Protein AF-0000000069282380 (afdb_homodimer)

Sequence (300 aa):
MLRVATYNIHCGVGNDGAYDLHRIAGVLRRSQADIACLQEVEVNQVARKVRKWSAAHADNQAEMVGRAAGLNQHRFVASLDAFLAEEDGRAYRCCSSEVLVRDRQCQSQYGIAIVSRLRILDSRELHFSCPAPDDDLMFMDREQQPRTAMMLRVATYNIHCGVGNDGAYDLHRIAGVLRRSQADIACLQEVEVNQVARKVRKWSAAHADNQAEMVGRAAGLNQHRFVASLDAFLAEEDGRAYRCCSSEVLVRDRQCQSQYGIAIVSRLRILDSRELHFSCPAPDDDLMFMDREQQPRTAM

Secondary structure (DSSP, 8-state):
---EEEEE-GGGB-TTS-B-HHHHHHHHHHHT-SEEEEEEEEEESSSB-SSTTS--B--BHHHHHHHHHT-BEEEEEEEEEEEEPP--TTTTTSS-PPEEEE-TT--EEEEEEEEESS-------EEE-----SSSEEETTTSPPPEEE-/---EEEEE-GGGB-TTS-B-HHHHHHHHHHHT-SEEEEEEEEEESSSB-SSTTS--B--BHHHHHHHHHT-BEEEEEEEEEEEEPP--TTTTTSS---EEEE-TT--EEEEEEEEESSPP-----EEE-----SSSEEETTTSPPPEEE-

Organism: Polarella glacialis (NCBI:txid89957)

Foldseek 3Di:
DAFEEEEACQQQADPVLDRDLLVVLVVLLVSVHQKYKYAFHKAACAQFAAWPSHGGDNDRSQCVSLVSNLQRDKDWDFLAAWTFDDPDPPPCPPDVWTKIFHHPVSRMGTGMMMTGNDDDPDDDKDWPDDPPPPHRIDTVVPDDRTDIDD/DAAEEEEACQQQADPVLDRHLLVVLVVLLVSVHQKYKYAFHKAACAQFAAWPSHGGDNDRSQCVSLVSNLQRDKDWDFLAAWTFDDPDPPPCPPDVWTKIFHHPVSRMGTGMMMTGNDDDPDDDKDWPDDPPPPHRIDTVVPDDRTDIDD

Nearest PDB structures (foldseek):
  4ruw-assembly1_A  TM=6.823E-01  e=2.118E-06  Beutenbergia cavernae DSM 12333
  3teb-assembly1_A  TM=6.504E-01  e=1.320E-04  Leptotrichia buccalis C-1013-b
  3teb-assembly2_B  TM=6.417E-01  e=1.805E-04  Leptotrichia buccalis C-1013-b
  3fqd-assembly1_B  TM=1.808E-01  e=4.579E+00  Schizosaccharomyces pombe
  4ruw-assembly1_A  TM=6.822E-01  e=1.311E-06  Beutenbergia cavernae DSM 12333

Solvent-accessible surface area (backbone atoms only — not comparable to full-atom values): 15895 Å² total; per-residue (Å²): 138,86,37,72,31,37,33,44,46,48,47,33,28,47,88,84,65,47,76,39,50,64,59,55,12,47,54,44,44,75,65,59,47,40,32,35,33,39,32,50,34,38,40,20,74,47,75,44,30,53,50,90,76,38,57,71,35,56,45,48,44,57,55,52,27,15,50,71,36,62,16,69,31,65,49,77,50,69,40,38,46,22,29,45,49,74,82,53,83,71,71,54,62,64,34,72,54,52,44,27,33,56,31,92,80,58,41,27,30,34,25,38,29,40,25,14,57,53,85,73,88,75,86,65,77,46,77,51,74,56,86,71,63,94,52,56,60,40,47,54,68,76,41,77,75,53,34,35,35,61,138,87,37,71,30,37,33,46,46,47,48,34,29,48,88,84,66,48,75,39,50,63,60,56,13,46,54,46,43,75,65,57,47,43,33,35,35,37,31,51,34,39,40,20,74,47,75,44,32,52,49,89,75,37,55,71,33,55,43,48,44,55,55,53,28,16,50,70,36,63,16,70,32,65,49,74,48,69,39,38,47,25,29,45,49,74,80,52,82,72,72,55,64,65,34,73,54,52,46,28,32,58,30,92,81,59,42,27,30,35,26,38,29,39,25,14,58,53,84,74,89,76,88,65,77,45,76,50,74,57,86,70,63,94,53,57,61,41,48,52,68,77,42,78,76,52,35,36,34,60

pLDDT: mean 84.19, std 17.48, range [38.91, 98.75]

InterPro domains:
  IPR005135 Endonuclease/exonuclease/phosphatase [PF03372] (5-129)
  IPR036691 Endonuclease/exonuclease/phosphatase superfamily [G3DSA:3.60.10.10] (1-146)
  IPR036691 Endonuclease/exonuclease/phosphatase superfamily [SSF56219] (2-135)

Radius of gyration: 18.24 Å; Cα contacts (8 Å, |Δi|>4): 725; chains: 2; bounding box: 45×52×43 Å

Structure (mmCIF, N/CA/C/O backbone):
data_AF-0000000069282380-model_v1
#
loop_
_entity.id
_entity.type
_entity.pdbx_description
1 polymer 'Endonuclease/exonuclease/phosphatase domain-containing protein'
#
loop_
_atom_site.group_PDB
_atom_site.id
_atom_site.type_symbol
_atom_site.label_atom_id
_atom_site.label_alt_id
_atom_site.label_comp_id
_atom_site.label_asym_id
_atom_site.label_entity_id
_atom_site.label_seq_id
_atom_site.pdbx_PDB_ins_code
_atom_site.Cartn_x
_atom_site.Cartn_y
_atom_site.Cartn_z
_atom_site.occupancy
_atom_site.B_iso_or_equiv
_atom_site.auth_seq_id
_atom_site.auth_comp_id
_atom_site.auth_asym_id
_atom_site.auth_atom_id
_atom_site.pdbx_PDB_model_num
ATOM 1 N N . MET A 1 1 ? 1.3 -25.406 -4.543 1 87.06 1 MET A N 1
ATOM 2 C CA . MET A 1 1 ? 0.514 -24.312 -3.986 1 87.06 1 MET A CA 1
ATOM 3 C C . MET A 1 1 ? 1.341 -23.031 -3.914 1 87.06 1 MET A C 1
ATOM 5 O O . MET A 1 1 ? 2.537 -23.078 -3.621 1 87.06 1 MET A O 1
ATOM 9 N N . LEU A 1 2 ? 0.797 -21.984 -4.402 1 94.12 2 LEU A N 1
ATOM 10 C CA . LEU A 1 2 ? 1.46 -20.688 -4.387 1 94.12 2 LEU A CA 1
ATOM 11 C C . LEU A 1 2 ? 0.937 -19.828 -3.244 1 94.12 2 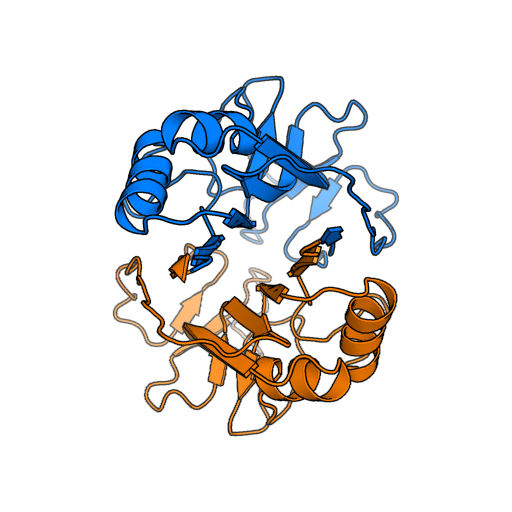LEU A C 1
ATOM 13 O O . LEU A 1 2 ? -0.274 -19.734 -3.029 1 94.12 2 LEU A O 1
ATOM 17 N N . ARG A 1 3 ? 1.836 -19.359 -2.445 1 95.69 3 ARG A N 1
ATOM 18 C CA . ARG A 1 3 ? 1.466 -18.438 -1.377 1 95.69 3 ARG A CA 1
ATOM 19 C C . ARG A 1 3 ? 1.896 -17.016 -1.709 1 95.69 3 ARG A C 1
ATOM 21 O O . ARG A 1 3 ? 3.076 -16.766 -1.962 1 95.69 3 ARG A O 1
ATOM 28 N N . VAL A 1 4 ? 0.889 -16.141 -1.692 1 96.19 4 VAL A N 1
ATOM 29 C CA . VAL A 1 4 ? 1.142 -14.742 -2.002 1 96.19 4 VAL A CA 1
ATOM 30 C C . VAL A 1 4 ? 0.781 -13.875 -0.799 1 96.19 4 VAL A C 1
ATOM 32 O O . VAL A 1 4 ? -0.263 -14.07 -0.173 1 96.19 4 VAL A O 1
ATOM 35 N N . ALA A 1 5 ? 1.664 -12.969 -0.483 1 95.31 5 ALA A N 1
ATOM 36 C CA . ALA A 1 5 ? 1.419 -12.055 0.628 1 95.31 5 ALA A CA 1
ATOM 37 C C . ALA A 1 5 ? 1.406 -10.602 0.152 1 95.31 5 ALA A C 1
ATOM 39 O O . ALA A 1 5 ? 2.094 -10.25 -0.811 1 95.31 5 ALA A O 1
ATOM 40 N N . THR A 1 6 ? 0.647 -9.797 0.683 1 94.56 6 THR A N 1
ATOM 41 C CA . THR A 1 6 ? 0.716 -8.336 0.604 1 94.56 6 THR A CA 1
ATOM 42 C C . THR A 1 6 ? 0.913 -7.73 1.99 1 94.56 6 THR A C 1
ATOM 44 O O . THR A 1 6 ? 0.305 -8.18 2.963 1 94.56 6 THR A O 1
ATOM 47 N N . TYR A 1 7 ? 1.881 -6.828 2.084 1 91.44 7 TYR A N 1
ATOM 48 C CA . TYR A 1 7 ? 2.344 -6.363 3.387 1 91.44 7 TYR A CA 1
ATOM 49 C C . TYR A 1 7 ? 2.768 -4.902 3.324 1 91.44 7 TYR A C 1
ATOM 51 O O . TYR A 1 7 ? 3.695 -4.547 2.594 1 91.44 7 TYR A O 1
ATOM 59 N N . ASN A 1 8 ? 2 -4.062 4 1 88.38 8 ASN A N 1
ATOM 60 C CA . ASN A 1 8 ? 2.479 -2.705 4.246 1 88.38 8 ASN A CA 1
ATOM 61 C C . ASN A 1 8 ? 3.539 -2.676 5.34 1 88.38 8 ASN A C 1
ATOM 63 O O . ASN A 1 8 ? 3.225 -2.83 6.523 1 88.38 8 ASN A O 1
ATOM 67 N N . ILE A 1 9 ? 4.75 -2.332 4.965 1 90.75 9 ILE A N 1
ATOM 68 C CA . ILE A 1 9 ? 5.84 -2.576 5.902 1 90.75 9 ILE A CA 1
ATOM 69 C C . ILE A 1 9 ? 6.184 -1.286 6.645 1 90.75 9 ILE A C 1
ATOM 71 O O . ILE A 1 9 ? 7.121 -1.252 7.441 1 90.75 9 ILE A O 1
ATOM 75 N N . HIS A 1 10 ? 5.527 -0.168 6.301 1 88.75 10 HIS A N 1
ATOM 76 C CA . HIS A 1 10 ? 5.688 1.084 7.031 1 88.75 10 HIS A CA 1
ATOM 77 C C . HIS A 1 10 ? 7.152 1.514 7.07 1 88.75 10 HIS A C 1
ATOM 79 O O . HIS A 1 10 ? 7.688 1.809 8.141 1 88.75 10 HIS A O 1
ATOM 85 N N . CYS A 1 11 ? 7.77 1.4 5.98 1 93.06 11 CYS A N 1
ATOM 86 C CA . CYS A 1 11 ? 9.156 1.809 5.797 1 93.06 11 CYS A CA 1
ATOM 87 C C . CYS A 1 11 ? 10.07 1.087 6.781 1 93.06 11 CYS A C 1
ATOM 89 O O . CYS A 1 11 ? 11.125 1.61 7.152 1 93.06 11 CYS A O 1
ATOM 91 N N . GLY A 1 12 ? 9.633 -0.016 7.32 1 93.38 12 GLY A N 1
ATOM 92 C CA . GLY A 1 12 ? 10.469 -0.817 8.203 1 93.38 12 GLY A CA 1
ATOM 93 C C . GLY A 1 12 ? 10.352 -0.419 9.656 1 93.38 12 GLY A C 1
ATOM 94 O O . GLY A 1 12 ? 11.062 -0.95 10.516 1 93.38 12 GLY A O 1
ATOM 95 N N . VAL A 1 13 ? 9.5 0.534 9.93 1 91.56 13 VAL A N 1
ATOM 96 C CA . VAL A 1 13 ? 9.359 1.026 11.297 1 91.56 13 VAL A CA 1
ATOM 97 C C . VAL A 1 13 ? 8.117 0.42 11.945 1 91.56 13 VAL A C 1
ATOM 99 O O . VAL A 1 13 ? 7.016 0.535 11.406 1 91.56 13 VAL A O 1
ATOM 102 N N . GLY A 1 14 ? 8.305 -0.236 13.086 1 84.94 14 GLY A N 1
ATOM 103 C CA . GLY A 1 14 ? 7.203 -0.865 13.789 1 84.94 14 GLY A CA 1
ATOM 104 C C . GLY A 1 14 ? 6.457 0.09 14.703 1 84.94 14 GLY A C 1
ATOM 105 O O . GLY A 1 14 ? 6.816 1.265 14.812 1 84.94 14 GLY A O 1
ATOM 106 N N . ASN A 1 15 ? 5.441 -0.453 15.359 1 79.19 15 ASN A N 1
ATOM 107 C CA . ASN A 1 15 ? 4.648 0.337 16.297 1 79.19 15 ASN A CA 1
ATOM 108 C C . ASN A 1 15 ? 5.492 0.814 17.469 1 79.19 15 ASN A C 1
ATOM 110 O O . ASN A 1 15 ? 5.145 1.794 18.141 1 79.19 15 ASN A O 1
ATOM 114 N N . ASP A 1 16 ? 6.52 0.154 17.719 1 82.5 16 ASP A N 1
ATOM 115 C CA . ASP A 1 16 ? 7.418 0.528 18.797 1 82.5 16 ASP A CA 1
ATOM 116 C C . ASP A 1 16 ? 8.398 1.607 18.359 1 82.5 16 ASP A C 1
ATOM 118 O O . ASP A 1 16 ? 9.258 2.035 19.125 1 82.5 16 ASP A O 1
ATOM 122 N N . GLY A 1 17 ? 8.305 1.99 17.078 1 86.31 17 GLY A N 1
ATOM 123 C CA . GLY A 1 17 ? 9.172 3.027 16.547 1 86.31 17 GLY A CA 1
ATOM 124 C C . GLY A 1 17 ? 10.516 2.504 16.094 1 86.31 17 GLY A C 1
ATOM 125 O O . GLY A 1 17 ? 11.336 3.258 15.57 1 86.31 17 GLY A O 1
ATOM 126 N N . ALA A 1 18 ? 10.719 1.248 16.25 1 92.44 18 ALA A N 1
ATOM 127 C CA . ALA A 1 18 ? 12.016 0.675 15.898 1 92.44 18 ALA A CA 1
ATOM 128 C C . ALA A 1 18 ? 12.094 0.359 14.406 1 92.44 18 ALA A C 1
ATOM 130 O O . ALA A 1 18 ? 11.141 -0.152 13.828 1 92.44 18 ALA A O 1
ATOM 131 N N . TYR A 1 19 ? 13.195 0.733 13.789 1 95.69 19 TYR A N 1
ATOM 132 C CA . TYR A 1 19 ? 13.523 0.336 12.43 1 95.69 19 TYR A CA 1
ATOM 133 C C . TYR A 1 19 ? 14.188 -1.035 12.406 1 95.69 19 TYR A C 1
ATOM 135 O O . TYR A 1 19 ? 15.336 -1.183 12.836 1 95.69 19 TYR A O 1
ATOM 143 N N . ASP A 1 20 ? 13.43 -2.016 11.922 1 96.5 20 ASP A N 1
ATOM 144 C CA . ASP A 1 20 ? 13.914 -3.391 11.984 1 96.5 20 ASP A CA 1
ATOM 145 C C . ASP A 1 20 ? 13.438 -4.191 10.773 1 96.5 20 ASP A C 1
ATOM 147 O O . ASP A 1 20 ? 12.352 -4.781 10.797 1 96.5 20 ASP A O 1
ATOM 151 N N . LEU A 1 21 ? 14.32 -4.289 9.758 1 97.62 21 LEU A N 1
ATOM 152 C CA . LEU A 1 21 ? 13.961 -4.996 8.531 1 97.62 21 LEU A CA 1
ATOM 153 C C . LEU A 1 21 ? 13.898 -6.5 8.773 1 97.62 21 LEU A C 1
ATOM 155 O O . LEU A 1 21 ? 13.18 -7.219 8.07 1 97.62 21 LEU A O 1
ATOM 159 N N . HIS A 1 22 ? 14.625 -6.969 9.773 1 97.5 22 HIS A N 1
ATOM 160 C CA . HIS A 1 22 ? 14.594 -8.398 10.078 1 97.5 22 HIS A CA 1
ATOM 161 C C . HIS A 1 22 ? 13.25 -8.805 10.672 1 97.5 22 HIS A C 1
ATOM 163 O O . HIS A 1 22 ? 12.789 -9.93 10.461 1 97.5 22 HIS A O 1
ATOM 169 N N . ARG A 1 23 ? 12.727 -7.918 11.367 1 94.5 23 ARG A N 1
ATOM 170 C CA . ARG A 1 23 ? 11.383 -8.18 11.891 1 94.5 23 ARG A CA 1
ATOM 171 C C . ARG A 1 23 ? 10.375 -8.344 10.758 1 94.5 23 ARG A C 1
ATOM 173 O O . ARG A 1 23 ? 9.539 -9.25 10.789 1 94.5 23 ARG A O 1
ATOM 180 N N . ILE A 1 24 ? 10.453 -7.457 9.781 1 94.5 24 ILE A N 1
ATOM 181 C CA . ILE A 1 24 ? 9.594 -7.543 8.609 1 94.5 24 ILE A CA 1
ATOM 182 C C . ILE A 1 24 ? 9.844 -8.867 7.883 1 94.5 24 ILE A C 1
ATOM 184 O O . ILE A 1 24 ? 8.898 -9.578 7.531 1 94.5 24 ILE A O 1
ATOM 188 N N . ALA A 1 25 ? 11.086 -9.203 7.711 1 97.25 25 ALA A N 1
ATOM 189 C CA . ALA A 1 25 ? 11.453 -10.453 7.059 1 97.25 25 ALA A CA 1
ATOM 190 C C . ALA A 1 25 ? 10.914 -11.656 7.828 1 97.25 25 ALA A C 1
ATOM 192 O O . ALA A 1 25 ? 10.508 -12.656 7.227 1 97.25 25 ALA A O 1
ATOM 193 N N . GLY A 1 26 ? 10.961 -11.547 9.133 1 95.75 26 GLY A N 1
ATOM 194 C CA . GLY A 1 26 ? 10.43 -12.609 9.969 1 95.75 26 GLY A CA 1
ATOM 195 C C . GLY A 1 26 ? 8.961 -12.883 9.727 1 95.75 26 GLY A C 1
ATOM 196 O O . GLY A 1 26 ? 8.539 -14.039 9.695 1 95.75 26 GLY A O 1
ATOM 197 N N . VAL A 1 27 ? 8.188 -11.836 9.555 1 93.25 27 VAL A N 1
ATOM 198 C CA . VAL A 1 27 ? 6.773 -11.984 9.242 1 93.25 27 VAL A CA 1
ATOM 199 C C . VAL A 1 27 ? 6.609 -12.727 7.922 1 93.25 27 VAL A C 1
ATOM 201 O O . VAL A 1 27 ? 5.789 -13.641 7.812 1 93.25 27 VAL A O 1
ATOM 204 N N . LEU A 1 28 ? 7.387 -12.367 6.938 1 95.62 28 LEU A N 1
ATOM 205 C CA . LEU A 1 28 ? 7.305 -13 5.629 1 95.62 28 LEU A CA 1
ATOM 206 C C . LEU A 1 28 ? 7.719 -14.469 5.715 1 95.62 28 LEU A C 1
ATOM 208 O O . LEU A 1 28 ? 7.078 -15.336 5.113 1 95.62 28 LEU A O 1
ATOM 212 N N . ARG A 1 29 ? 8.727 -14.75 6.504 1 95.88 29 ARG A N 1
ATOM 213 C CA . ARG A 1 29 ? 9.156 -16.141 6.68 1 95.88 29 ARG A CA 1
ATOM 214 C C . ARG A 1 29 ? 8.055 -16.984 7.312 1 95.88 29 ARG A C 1
ATOM 216 O O . ARG A 1 29 ? 7.773 -18.094 6.852 1 95.88 29 ARG A O 1
ATOM 223 N N . ARG A 1 30 ? 7.43 -16.422 8.336 1 93.44 30 ARG A N 1
ATOM 224 C CA . ARG A 1 30 ? 6.387 -17.156 9.039 1 93.44 30 ARG A CA 1
ATOM 225 C C . ARG A 1 30 ? 5.168 -17.391 8.148 1 93.44 30 ARG A C 1
ATOM 227 O O . ARG A 1 30 ? 4.449 -18.375 8.312 1 93.44 30 ARG A O 1
ATOM 234 N N . SER A 1 31 ? 5.016 -16.469 7.25 1 91.75 31 SER A N 1
ATOM 235 C CA . SER A 1 31 ? 3.891 -16.609 6.328 1 91.75 31 SER A CA 1
ATOM 236 C C . SER A 1 31 ? 4.156 -17.688 5.281 1 91.75 31 SER A C 1
ATOM 238 O O . SER A 1 31 ? 3.229 -18.156 4.617 1 91.75 31 SER A O 1
ATOM 240 N N . GLN A 1 32 ? 5.387 -18 5.055 1 94.81 32 GLN A N 1
ATOM 241 C CA . GLN A 1 32 ? 5.828 -18.953 4.043 1 94.81 32 GLN A CA 1
ATOM 242 C C . GLN A 1 32 ? 5.434 -18.484 2.643 1 94.81 32 GLN A C 1
ATOM 244 O O . GLN A 1 32 ? 5.086 -19.297 1.788 1 94.81 32 GLN A O 1
ATOM 249 N N . ALA A 1 33 ? 5.441 -17.203 2.443 1 96.06 33 ALA A N 1
ATOM 250 C CA . ALA A 1 33 ? 5.09 -16.656 1.137 1 96.06 33 ALA A CA 1
ATOM 251 C C . ALA A 1 33 ? 6.105 -17.062 0.077 1 96.06 33 ALA A C 1
ATOM 253 O O . ALA A 1 33 ? 7.309 -17.094 0.344 1 96.06 33 ALA A O 1
ATOM 254 N N . ASP A 1 34 ? 5.555 -17.359 -1.088 1 97.38 34 ASP A N 1
ATOM 255 C CA . ASP A 1 34 ? 6.414 -17.531 -2.256 1 97.38 34 ASP A CA 1
ATOM 256 C C . ASP A 1 34 ? 6.684 -16.203 -2.939 1 97.38 34 ASP A C 1
ATOM 258 O O . ASP A 1 34 ? 7.734 -16.016 -3.561 1 97.38 34 ASP A O 1
ATOM 262 N N . ILE A 1 35 ? 5.73 -15.328 -2.932 1 97.62 35 ILE A N 1
ATOM 263 C CA . ILE A 1 35 ? 5.762 -13.977 -3.469 1 97.62 35 ILE A CA 1
ATOM 264 C C . ILE A 1 35 ? 5.141 -13.008 -2.463 1 97.62 35 ILE A C 1
ATOM 266 O O . ILE A 1 35 ? 4.113 -13.312 -1.853 1 97.62 35 ILE A O 1
ATOM 270 N N . ALA A 1 36 ? 5.777 -11.898 -2.273 1 97.44 36 ALA A N 1
ATOM 271 C CA . ALA A 1 36 ? 5.207 -10.867 -1.408 1 97.44 36 ALA A CA 1
ATOM 272 C C . ALA A 1 36 ? 5.215 -9.508 -2.1 1 97.44 36 ALA A C 1
ATOM 274 O O . ALA A 1 36 ? 6.23 -9.094 -2.664 1 97.44 36 ALA A O 1
ATOM 275 N N . CYS A 1 37 ? 4.078 -8.867 -2.1 1 96.81 37 CYS A N 1
ATOM 276 C CA . CYS A 1 37 ? 3.953 -7.473 -2.521 1 96.81 37 CYS A CA 1
ATOM 277 C C . CYS A 1 37 ? 4.039 -6.531 -1.327 1 96.81 37 CYS A C 1
ATOM 279 O O . CYS A 1 37 ? 3.199 -6.586 -0.426 1 96.81 37 CYS A O 1
ATOM 281 N N . LEU A 1 38 ? 5.027 -5.695 -1.36 1 94.56 38 LEU A N 1
ATOM 282 C CA . LEU A 1 38 ? 5.293 -4.801 -0.24 1 94.56 38 LEU A CA 1
ATOM 283 C C . LEU A 1 38 ? 4.867 -3.375 -0.571 1 94.56 38 LEU A C 1
ATOM 285 O O . LEU A 1 38 ? 5.055 -2.912 -1.698 1 94.56 38 LEU A O 1
ATOM 289 N N . GLN A 1 39 ? 4.355 -2.73 0.438 1 90 39 GLN A N 1
ATOM 290 C CA . GLN A 1 39 ? 3.957 -1.33 0.332 1 90 39 GLN A CA 1
ATOM 291 C C . GLN A 1 39 ? 4.738 -0.46 1.31 1 90 39 GLN A C 1
ATOM 293 O O . GLN A 1 39 ? 5.285 -0.961 2.295 1 90 39 GLN A O 1
ATOM 298 N N . GLU A 1 40 ? 4.762 0.799 1.014 1 89.5 40 GLU A N 1
ATOM 299 C CA . GLU A 1 40 ? 5.508 1.756 1.824 1 89.5 40 GLU A CA 1
ATOM 300 C C . GLU A 1 40 ? 6.961 1.321 1.991 1 89.5 40 GLU A C 1
ATOM 302 O O . GLU A 1 40 ? 7.461 1.215 3.115 1 89.5 40 GLU A O 1
ATOM 307 N N . VAL A 1 41 ? 7.574 1.186 0.9 1 94.75 41 VAL A N 1
ATOM 308 C CA . VAL A 1 41 ? 8.961 0.734 0.833 1 94.75 41 VAL A CA 1
ATOM 309 C C . VAL A 1 41 ? 9.867 1.909 0.483 1 94.75 41 VAL A C 1
ATOM 311 O O . VAL A 1 41 ? 9.562 2.689 -0.421 1 94.75 41 VAL A O 1
ATOM 314 N N . GLU A 1 42 ? 10.977 1.998 1.197 1 96.62 42 GLU A N 1
ATOM 315 C CA . GLU A 1 42 ? 11.969 3.01 0.861 1 96.62 42 GLU A CA 1
ATOM 316 C C . GLU A 1 42 ? 13.25 2.371 0.326 1 96.62 42 GLU A C 1
ATOM 318 O O . GLU A 1 42 ? 13.672 1.317 0.808 1 96.62 42 GLU A O 1
ATOM 323 N N . VAL A 1 43 ? 13.789 2.984 -0.631 1 97.94 43 VAL A N 1
ATOM 324 C CA . VAL A 1 43 ? 15.125 2.686 -1.127 1 97.94 43 VAL A CA 1
ATOM 325 C C . VAL A 1 43 ? 15.977 3.953 -1.124 1 97.94 43 VAL A C 1
ATOM 327 O O . VAL A 1 43 ? 15.75 4.859 -1.932 1 97.94 43 VAL A O 1
ATOM 330 N N . ASN A 1 44 ? 16.906 3.934 -0.223 1 98.31 44 ASN A N 1
ATOM 331 C CA . ASN A 1 44 ? 17.75 5.109 -0.052 1 98.31 44 ASN A CA 1
ATOM 332 C C . ASN A 1 44 ? 19.219 4.773 -0.284 1 98.31 44 ASN A C 1
ATOM 334 O O . ASN A 1 44 ? 19.719 3.754 0.201 1 98.31 44 ASN A O 1
ATOM 338 N N . GLN A 1 45 ? 19.859 5.621 -1.026 1 98.06 45 GLN A N 1
ATOM 339 C CA . GLN A 1 45 ? 21.297 5.461 -1.268 1 98.06 45 GLN A CA 1
ATOM 340 C C . GLN A 1 45 ? 22.109 6.27 -0.265 1 98.06 45 GLN A C 1
ATOM 342 O O . GLN A 1 45 ? 23.344 6.121 -0.192 1 98.06 45 GLN A O 1
ATOM 347 N N . VAL A 1 46 ? 21.516 7.211 0.425 1 97.38 46 VAL A N 1
ATOM 348 C CA . VAL A 1 46 ? 22.125 8.008 1.488 1 97.38 46 VAL A CA 1
ATOM 349 C C . VAL A 1 46 ? 21.266 7.93 2.746 1 97.38 46 VAL A C 1
ATOM 351 O O . VAL A 1 46 ? 20.062 7.629 2.672 1 97.38 46 VAL A O 1
ATOM 354 N N . ALA A 1 47 ? 21.859 8.148 3.926 1 97.12 47 ALA A N 1
ATOM 355 C CA . ALA A 1 47 ? 21.109 8.07 5.184 1 97.12 47 ALA A CA 1
ATOM 356 C C . ALA A 1 47 ? 20.109 9.211 5.297 1 97.12 47 ALA A C 1
ATOM 358 O O . ALA A 1 47 ? 20.438 10.297 5.77 1 97.12 47 ALA A O 1
ATOM 359 N N . ARG A 1 48 ? 18.906 8.938 4.934 1 94.38 48 ARG A N 1
ATOM 360 C CA . ARG A 1 48 ? 17.781 9.875 4.941 1 94.38 48 ARG A CA 1
ATOM 361 C C . ARG A 1 48 ? 16.453 9.141 5.137 1 94.38 48 ARG A C 1
ATOM 363 O O . ARG A 1 48 ? 16.406 7.91 5.055 1 94.38 48 ARG A O 1
ATOM 370 N N . LYS A 1 49 ? 15.508 9.82 5.504 1 93.38 49 LYS A N 1
ATOM 371 C CA . LYS A 1 49 ? 14.156 9.266 5.469 1 93.38 49 LYS A CA 1
ATOM 372 C C . LYS A 1 49 ? 13.281 10 4.461 1 93.38 49 LYS A C 1
ATOM 374 O O . LYS A 1 49 ? 13.43 11.211 4.27 1 93.38 49 LYS A O 1
ATOM 379 N N . VAL A 1 50 ? 12.391 9.336 3.82 1 91.88 50 VAL A N 1
ATOM 380 C CA . VAL A 1 50 ? 11.469 9.914 2.846 1 91.88 50 VAL A CA 1
ATOM 381 C C . VAL A 1 50 ? 10.172 10.32 3.535 1 91.88 50 VAL A C 1
ATOM 383 O O . VAL A 1 50 ? 9.688 11.445 3.361 1 91.88 50 VAL A O 1
ATOM 386 N N . ARG A 1 51 ? 9.688 9.453 4.348 1 87.19 51 ARG A N 1
ATOM 387 C CA . ARG A 1 51 ? 8.445 9.734 5.055 1 87.19 51 ARG A CA 1
ATOM 388 C C . ARG A 1 51 ? 8.703 10.078 6.516 1 87.19 51 ARG A C 1
ATOM 390 O O . ARG A 1 51 ? 9.656 9.578 7.117 1 87.19 51 ARG A O 1
ATOM 397 N N . LYS A 1 52 ? 7.738 10.75 7.09 1 82.06 52 LYS A N 1
ATOM 398 C CA . LYS A 1 52 ? 7.926 11.258 8.445 1 82.06 52 LYS A CA 1
ATOM 399 C C . LYS A 1 52 ? 7.969 10.125 9.461 1 82.06 52 LYS A C 1
ATOM 401 O O . LYS A 1 52 ? 8.609 10.242 10.508 1 82.06 52 LYS A O 1
ATOM 406 N N . TRP A 1 53 ? 7.367 9.039 9.172 1 81.88 53 TRP A N 1
ATOM 407 C CA . TRP A 1 53 ? 7.305 7.938 10.117 1 81.88 53 TRP A CA 1
ATOM 408 C C . TRP A 1 53 ? 8.484 6.988 9.938 1 81.88 53 TRP A C 1
ATOM 410 O O . TRP A 1 53 ? 8.617 6.004 10.664 1 81.88 53 TRP A O 1
ATOM 420 N N . SER A 1 54 ? 9.25 7.258 8.945 1 90.31 54 SER A N 1
ATOM 421 C CA . SER A 1 54 ? 10.383 6.383 8.641 1 90.31 54 SER A CA 1
ATOM 422 C C . SER A 1 54 ? 11.57 6.68 9.539 1 90.31 54 SER A C 1
ATOM 424 O O . SER A 1 54 ? 11.453 7.438 10.508 1 90.31 54 SER A O 1
ATOM 426 N N . ALA A 1 55 ? 12.648 5.961 9.414 1 94.75 55 ALA A N 1
ATOM 427 C CA . ALA A 1 55 ? 13.953 6.191 10.031 1 94.75 55 ALA A CA 1
ATOM 428 C C . ALA A 1 55 ? 15.008 6.527 8.984 1 94.75 55 ALA A C 1
ATOM 430 O O . ALA A 1 55 ? 14.906 6.094 7.832 1 94.75 55 ALA A O 1
ATOM 431 N N . ALA A 1 56 ? 15.93 7.328 9.453 1 96.19 56 ALA A N 1
ATOM 432 C CA . ALA A 1 56 ? 17.031 7.598 8.531 1 96.19 56 ALA A CA 1
ATOM 433 C C . ALA A 1 56 ? 17.828 6.328 8.25 1 96.19 56 ALA A C 1
ATOM 435 O O . ALA A 1 56 ? 18.25 5.629 9.18 1 96.19 56 ALA A O 1
ATOM 436 N N . HIS A 1 57 ? 18 6.02 7.047 1 97.75 57 HIS A N 1
ATOM 437 C CA . HIS A 1 57 ? 18.75 4.844 6.625 1 97.75 57 HIS A CA 1
ATOM 438 C C . HIS A 1 57 ? 19.281 5.008 5.203 1 97.75 57 HIS A C 1
ATOM 440 O O . HIS A 1 57 ? 18.891 5.934 4.492 1 97.75 57 HIS A O 1
ATOM 446 N N . ALA A 1 58 ? 20.266 4.18 4.805 1 98.38 58 ALA A N 1
ATOM 447 C CA . ALA A 1 58 ? 20.75 4.039 3.436 1 98.38 58 ALA A CA 1
ATOM 448 C C . ALA A 1 58 ? 20.578 2.611 2.932 1 98.38 58 ALA A C 1
ATOM 450 O O . ALA A 1 58 ? 21.531 1.985 2.467 1 98.38 58 ALA A O 1
ATOM 451 N N . ASP A 1 59 ? 19.297 2.133 3.029 1 98.56 59 ASP A N 1
ATOM 452 C CA . ASP A 1 59 ? 19 0.73 2.756 1 98.56 59 ASP A CA 1
ATOM 453 C C . ASP A 1 59 ? 18.094 0.587 1.539 1 98.56 59 ASP A C 1
ATOM 455 O O . ASP A 1 59 ? 17.266 1.467 1.262 1 98.56 59 ASP A O 1
ATOM 459 N N . ASN A 1 60 ? 18.312 -0.451 0.774 1 98.56 60 ASN A N 1
ATOM 460 C CA . ASN A 1 60 ? 17.297 -0.997 -0.114 1 98.56 60 ASN A CA 1
ATOM 461 C C . ASN A 1 60 ? 16.391 -1.979 0.615 1 98.56 60 ASN A C 1
ATOM 463 O O . ASN A 1 60 ? 16.688 -3.172 0.692 1 98.56 60 ASN 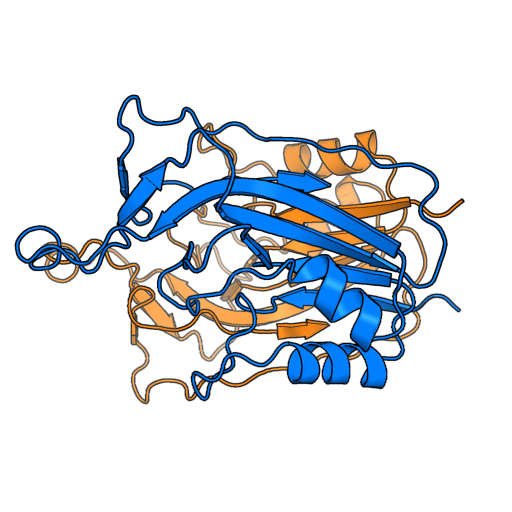A O 1
ATOM 467 N N . GLN A 1 61 ? 15.344 -1.394 1.138 1 98.5 61 GLN A N 1
ATOM 468 C CA . GLN A 1 61 ? 14.492 -2.195 2.01 1 98.5 61 GLN A CA 1
ATOM 469 C C . GLN A 1 61 ? 13.953 -3.418 1.277 1 98.5 61 GLN A C 1
ATOM 471 O O . GLN A 1 61 ? 13.852 -4.5 1.855 1 98.5 61 GLN A O 1
ATOM 476 N N . ALA A 1 62 ? 13.57 -3.268 -0.005 1 98.12 62 ALA A N 1
ATOM 477 C CA . ALA A 1 62 ? 13.031 -4.383 -0.776 1 98.12 62 ALA A CA 1
ATOM 478 C C . ALA A 1 62 ? 14.039 -5.527 -0.866 1 98.12 62 ALA A C 1
ATOM 480 O O . ALA A 1 62 ? 13.711 -6.676 -0.568 1 98.12 62 ALA A O 1
ATOM 481 N N . GLU A 1 63 ? 15.227 -5.18 -1.218 1 98.44 63 GLU A N 1
ATOM 482 C CA . GLU A 1 63 ? 16.281 -6.18 -1.379 1 98.44 63 GLU A CA 1
ATOM 483 C C . GLU A 1 63 ? 16.641 -6.828 -0.044 1 98.44 63 GLU A C 1
ATOM 485 O O . GLU A 1 63 ? 16.75 -8.055 0.046 1 98.44 63 GLU A O 1
ATOM 490 N N . MET A 1 64 ? 16.766 -6 0.924 1 98.75 64 MET A N 1
ATOM 491 C CA . MET A 1 64 ? 17.203 -6.504 2.221 1 98.75 64 MET A CA 1
ATOM 492 C C . MET A 1 64 ? 16.141 -7.379 2.863 1 98.75 64 MET A C 1
ATOM 494 O O . MET A 1 64 ? 16.438 -8.445 3.395 1 98.75 64 MET A O 1
ATOM 498 N N . VAL A 1 65 ? 14.914 -6.895 2.838 1 98.44 65 VAL A N 1
ATOM 499 C CA . VAL A 1 65 ? 13.812 -7.684 3.383 1 98.44 65 VAL A CA 1
ATOM 500 C C . VAL A 1 65 ? 13.688 -8.992 2.609 1 98.44 65 VAL A C 1
ATOM 502 O O . VAL A 1 65 ? 13.555 -10.062 3.207 1 98.44 65 VAL A O 1
ATOM 505 N N . GLY A 1 66 ? 13.719 -8.883 1.236 1 98.5 66 GLY A N 1
ATOM 506 C CA . GLY A 1 66 ? 13.641 -10.078 0.41 1 98.5 66 GLY A CA 1
ATOM 507 C C . GLY A 1 66 ? 14.711 -11.102 0.731 1 98.5 66 GLY A C 1
ATOM 508 O O . GLY A 1 66 ? 14.406 -12.273 0.966 1 98.5 66 GLY A O 1
ATOM 509 N N . ARG A 1 67 ? 15.93 -10.672 0.818 1 98.25 67 ARG A N 1
ATOM 510 C CA . ARG A 1 67 ? 17.047 -11.562 1.105 1 98.25 67 ARG A CA 1
ATOM 511 C C . ARG A 1 67 ? 16.891 -12.227 2.471 1 98.25 67 ARG A C 1
ATOM 513 O O . ARG A 1 67 ? 17.062 -13.438 2.602 1 98.25 67 ARG A O 1
ATOM 520 N N . ALA A 1 68 ? 16.547 -11.438 3.436 1 98.44 68 ALA A N 1
ATOM 521 C CA . ALA A 1 68 ? 16.406 -11.945 4.797 1 98.44 68 ALA A CA 1
ATOM 522 C C . ALA A 1 68 ? 15.25 -12.93 4.902 1 98.44 68 ALA A C 1
ATOM 524 O O . ALA A 1 68 ? 15.25 -13.805 5.77 1 98.44 68 ALA A O 1
ATOM 525 N N . ALA A 1 69 ? 14.266 -12.812 4.039 1 98.12 69 ALA A N 1
ATOM 526 C CA . ALA A 1 69 ? 13.078 -13.664 4.098 1 98.12 69 ALA A CA 1
ATOM 527 C C . ALA A 1 69 ? 13.227 -14.875 3.189 1 98.12 69 ALA A C 1
ATOM 529 O O . ALA A 1 69 ? 12.352 -15.75 3.158 1 98.12 69 ALA A O 1
ATOM 530 N N . GLY A 1 70 ? 14.266 -14.992 2.447 1 98.06 70 GLY A N 1
ATOM 531 C CA . GLY A 1 70 ? 14.445 -16.062 1.486 1 98.06 70 GLY A CA 1
ATOM 532 C C . GLY A 1 70 ? 13.703 -15.828 0.183 1 98.06 70 GLY A C 1
ATOM 533 O O . GLY A 1 70 ? 13.422 -16.766 -0.56 1 98.06 70 GLY A O 1
ATOM 534 N N . LEU A 1 71 ? 13.281 -14.617 -0.069 1 98.5 71 LEU A N 1
ATOM 535 C CA . LEU A 1 71 ? 12.648 -14.172 -1.307 1 98.5 71 LEU A CA 1
ATOM 536 C C . LEU A 1 71 ? 13.609 -13.344 -2.145 1 98.5 71 LEU A C 1
ATOM 538 O O . LEU A 1 71 ? 13.414 -12.133 -2.301 1 98.5 71 LEU A O 1
ATOM 542 N N . ASN A 1 72 ? 14.477 -13.969 -2.836 1 97.81 72 ASN A N 1
ATOM 543 C CA . ASN A 1 72 ? 15.719 -13.359 -3.281 1 97.81 72 ASN A CA 1
ATOM 544 C C . ASN A 1 72 ? 15.523 -12.562 -4.57 1 97.81 72 ASN A C 1
ATOM 546 O O . ASN A 1 72 ? 16.406 -11.805 -4.98 1 97.81 72 ASN A O 1
ATOM 550 N N . GLN A 1 73 ? 14.469 -12.734 -5.277 1 98.12 73 GLN A N 1
ATOM 551 C CA . GLN A 1 73 ? 14.148 -11.867 -6.406 1 98.12 73 GLN A CA 1
ATOM 552 C C . GLN A 1 73 ? 13.344 -10.648 -5.961 1 98.12 73 GLN A C 1
ATOM 554 O O . GLN A 1 73 ? 12.406 -10.781 -5.16 1 98.12 73 GLN A O 1
ATOM 559 N N . HIS A 1 74 ? 13.758 -9.484 -6.398 1 97.44 74 HIS A N 1
ATOM 560 C CA . HIS A 1 74 ? 12.977 -8.312 -6.016 1 97.44 74 HIS A CA 1
ATOM 561 C C . HIS A 1 74 ? 12.867 -7.324 -7.172 1 97.44 74 HIS A C 1
ATOM 563 O O . HIS A 1 74 ? 13.734 -7.285 -8.047 1 97.44 74 HIS A O 1
ATOM 569 N N . ARG A 1 75 ? 11.781 -6.629 -7.258 1 96.56 75 ARG A N 1
ATOM 570 C CA . ARG A 1 75 ? 11.539 -5.449 -8.086 1 96.56 75 ARG A CA 1
ATOM 571 C C . ARG A 1 75 ? 10.93 -4.32 -7.258 1 96.56 75 ARG A C 1
ATOM 573 O O . ARG A 1 75 ? 10.078 -4.562 -6.398 1 96.56 75 ARG A O 1
ATOM 580 N N . PHE A 1 76 ? 11.445 -3.186 -7.512 1 95.44 76 PHE A N 1
ATOM 581 C CA . PHE A 1 76 ? 10.961 -1.986 -6.836 1 95.44 76 PHE A CA 1
ATOM 582 C C . PHE A 1 76 ? 10.594 -0.907 -7.848 1 95.44 76 PHE A C 1
ATOM 584 O O . PHE A 1 76 ? 11.281 -0.737 -8.859 1 95.44 76 PHE A O 1
ATOM 591 N N . VAL A 1 77 ? 9.477 -0.182 -7.574 1 91.19 77 VAL A N 1
ATOM 592 C CA . VAL A 1 77 ? 9.094 0.986 -8.367 1 91.19 77 VAL A CA 1
ATOM 593 C C . VAL A 1 77 ? 8.781 2.156 -7.434 1 91.19 77 VAL A C 1
ATOM 595 O O . VAL A 1 77 ? 8.031 2.006 -6.469 1 91.19 77 VAL A O 1
ATOM 598 N N . ALA A 1 78 ? 9.383 3.246 -7.758 1 90.38 78 ALA A N 1
ATOM 599 C CA . ALA A 1 78 ? 9.195 4.449 -6.953 1 90.38 78 ALA A CA 1
ATOM 600 C C . ALA A 1 78 ? 7.941 5.203 -7.383 1 90.38 78 ALA A C 1
ATOM 602 O O . ALA A 1 78 ? 7.688 5.375 -8.578 1 90.38 78 ALA A O 1
ATOM 603 N N . SER A 1 79 ? 7.164 5.527 -6.367 1 86 79 SER A N 1
ATOM 604 C CA . SER A 1 79 ? 6.086 6.484 -6.609 1 86 79 SER A CA 1
ATOM 605 C C . SER A 1 79 ? 6.527 7.906 -6.285 1 86 79 SER A C 1
ATOM 607 O O . SER A 1 79 ? 5.879 8.875 -6.691 1 86 79 SER A O 1
ATOM 609 N N . LEU A 1 80 ? 7.598 8 -5.543 1 86.94 80 LEU A N 1
ATOM 610 C CA . LEU A 1 80 ? 8.086 9.297 -5.086 1 86.94 80 LEU A CA 1
ATOM 611 C C . LEU A 1 80 ? 9.609 9.32 -5.055 1 86.94 80 LEU A C 1
ATOM 613 O O . LEU A 1 80 ? 10.242 8.375 -4.578 1 86.94 80 LEU A O 1
ATOM 617 N N . ASP A 1 81 ? 10.156 10.328 -5.605 1 91.06 81 ASP A N 1
ATOM 618 C CA . ASP A 1 81 ? 11.57 10.664 -5.461 1 91.06 81 ASP A CA 1
ATOM 619 C C . ASP A 1 81 ? 11.742 11.914 -4.602 1 91.06 81 ASP A C 1
ATOM 621 O O . ASP A 1 81 ? 11.609 13.039 -5.094 1 91.06 81 ASP A O 1
ATOM 625 N N . ALA A 1 82 ? 11.922 11.703 -3.342 1 90.44 82 ALA A N 1
ATOM 626 C CA . ALA A 1 82 ? 11.953 12.836 -2.422 1 90.44 82 ALA A CA 1
ATOM 627 C C . ALA A 1 82 ? 12.531 12.43 -1.069 1 90.44 82 ALA A C 1
ATOM 629 O O . ALA A 1 82 ? 12.781 11.25 -0.822 1 90.44 82 ALA A O 1
ATOM 630 N N . PHE A 1 83 ? 12.789 13.406 -0.25 1 91.44 83 PHE A N 1
ATOM 631 C CA . PHE A 1 83 ? 13.164 13.172 1.141 1 91.44 83 PHE A CA 1
ATOM 632 C C . PHE A 1 83 ? 12.492 14.188 2.059 1 91.44 83 PHE A C 1
ATOM 634 O O . PHE A 1 83 ? 12.062 15.25 1.605 1 91.44 83 PHE A O 1
ATOM 641 N N . LEU A 1 84 ? 12.406 13.727 3.287 1 88.62 84 LEU A N 1
ATOM 642 C CA . LEU A 1 84 ? 11.758 14.578 4.281 1 88.62 84 LEU A CA 1
ATOM 643 C C . LEU A 1 84 ? 12.594 15.82 4.559 1 88.62 84 LEU A C 1
ATOM 645 O O . LEU A 1 84 ? 13.797 15.727 4.797 1 88.62 84 LEU A O 1
ATOM 649 N N . ALA A 1 85 ? 11.812 16.891 4.453 1 85.19 85 ALA A N 1
ATOM 650 C CA . ALA A 1 85 ? 12.492 18.156 4.734 1 85.19 85 ALA A CA 1
ATOM 651 C C . ALA A 1 85 ? 12.844 18.281 6.215 1 85.19 85 ALA A C 1
ATOM 653 O O . ALA A 1 85 ? 12.102 17.797 7.078 1 85.19 85 ALA A O 1
ATOM 654 N N . GLU A 1 86 ? 13.992 18.719 6.523 1 71.5 86 GLU A N 1
ATOM 655 C CA . GLU A 1 86 ? 14.391 18.984 7.902 1 71.5 86 GLU A CA 1
ATOM 656 C C . GLU A 1 86 ? 13.484 20.016 8.547 1 71.5 86 GLU A C 1
ATOM 658 O O . GLU A 1 86 ? 13.008 20.938 7.871 1 71.5 86 GLU A O 1
ATOM 663 N N . GLU A 1 87 ? 12.727 19.625 9.672 1 56.88 87 GLU A N 1
ATOM 664 C CA . GLU A 1 87 ? 11.891 20.594 10.391 1 56.88 87 GLU A CA 1
ATOM 665 C C . GLU A 1 87 ? 12.547 21.969 10.43 1 56.88 87 GLU A C 1
ATOM 667 O O . GLU A 1 87 ? 13.672 22.109 10.906 1 56.88 87 GLU A O 1
ATOM 672 N N . ASP A 1 88 ? 12.797 22.688 9.461 1 48.59 88 ASP A N 1
ATOM 673 C CA . ASP A 1 88 ? 13.211 24.047 9.828 1 48.59 88 ASP A CA 1
ATOM 674 C C . ASP A 1 88 ? 12.117 24.766 10.609 1 48.59 88 ASP A C 1
ATOM 676 O O . ASP A 1 88 ? 10.938 24.438 10.469 1 48.59 88 ASP A O 1
ATOM 680 N N . GLY A 1 89 ? 12.242 25.359 11.805 1 43.28 89 GLY A N 1
ATOM 681 C CA . GLY A 1 89 ? 11.445 26.172 12.719 1 43.28 89 GLY A CA 1
ATOM 682 C C . GLY A 1 89 ? 10.117 26.609 12.125 1 43.28 89 GLY A C 1
ATOM 683 O O . GLY A 1 89 ? 9.141 26.797 12.859 1 43.28 89 GLY A O 1
ATOM 684 N N . ARG A 1 90 ? 10.023 27.359 11.18 1 40.53 90 ARG A N 1
ATOM 685 C CA . ARG A 1 90 ? 8.867 28.094 10.68 1 40.53 90 ARG A CA 1
ATOM 686 C C . ARG A 1 90 ? 7.84 27.156 10.062 1 40.53 90 ARG A C 1
ATOM 688 O O . ARG A 1 90 ? 6.637 27.438 10.102 1 40.53 90 ARG A O 1
ATOM 695 N N . ALA A 1 91 ? 8.242 26.359 9.258 1 41.75 91 ALA A N 1
ATOM 696 C CA . ALA A 1 91 ? 7.336 25.578 8.414 1 41.75 91 ALA A CA 1
ATOM 697 C C . ALA A 1 91 ? 6.441 24.688 9.258 1 41.75 91 ALA A C 1
ATOM 699 O O . ALA A 1 91 ? 5.344 24.312 8.836 1 41.75 91 ALA A O 1
ATOM 700 N N . TYR A 1 92 ? 6.977 24.109 10.438 1 43.06 92 TYR A N 1
ATOM 701 C CA . TYR A 1 92 ? 6.336 23.094 11.273 1 43.06 92 TYR A CA 1
ATOM 702 C C . TYR A 1 92 ? 5.164 23.688 12.047 1 43.06 92 TYR A C 1
ATOM 704 O O . TYR A 1 92 ? 4.473 22.984 12.781 1 43.06 92 TYR A O 1
ATOM 712 N N . ARG A 1 93 ? 5.387 24.906 12.328 1 40.56 93 ARG A N 1
ATOM 713 C CA . ARG A 1 93 ? 4.5 25.438 13.359 1 40.56 93 ARG A CA 1
ATOM 714 C C . ARG A 1 93 ? 3.039 25.141 13.031 1 40.56 93 ARG A C 1
ATOM 716 O O . ARG A 1 93 ? 2.232 24.891 13.93 1 40.56 93 ARG A O 1
ATOM 723 N N . CYS A 1 94 ? 2.729 25.781 12.008 1 39.44 94 CYS A N 1
ATOM 724 C CA . CYS A 1 94 ? 1.275 25.688 11.953 1 39.44 94 CYS A CA 1
ATOM 725 C C . CYS A 1 94 ? 0.834 24.25 11.672 1 39.44 94 CYS A C 1
ATOM 727 O O . CYS A 1 94 ? -0.038 23.719 12.359 1 39.44 94 CYS A O 1
ATOM 729 N N . CYS A 1 95 ? 0.768 23.844 10.328 1 45.75 95 CYS A N 1
ATOM 730 C CA . CYS A 1 95 ? 0.032 22.672 9.859 1 45.75 95 CYS A CA 1
ATOM 731 C C . CYS A 1 95 ? 0.934 21.438 9.812 1 45.75 95 CYS A C 1
ATOM 733 O O . CYS A 1 95 ? 2.123 21.547 9.508 1 45.75 95 CYS A O 1
ATOM 735 N N . SER A 1 96 ? 1.021 20.516 10.82 1 50.88 96 SER A N 1
ATOM 736 C CA . SER A 1 96 ? 1.679 19.219 11 1 50.88 96 SER A CA 1
ATOM 737 C C . SER A 1 96 ? 1.885 18.516 9.664 1 50.88 96 SER A C 1
ATOM 739 O O . SER A 1 96 ? 2.047 17.297 9.617 1 50.88 96 SER A O 1
ATOM 741 N N . SER A 1 97 ? 2.012 19.203 8.562 1 59.75 97 SER A N 1
ATOM 742 C CA . SER A 1 97 ? 2.113 18.594 7.242 1 59.75 97 SER A CA 1
ATOM 743 C C . SER A 1 97 ? 3.529 18.109 6.969 1 59.75 97 SER A C 1
ATOM 745 O O . SER A 1 97 ? 4.504 18.75 7.359 1 59.75 97 SER A O 1
ATOM 747 N N . GLU A 1 98 ? 3.65 16.906 6.598 1 73.06 98 GLU A N 1
ATOM 748 C CA . GLU A 1 98 ? 4.898 16.359 6.082 1 73.06 98 GLU A CA 1
ATOM 749 C C . GLU A 1 98 ? 5.379 17.125 4.855 1 73.06 98 GLU A C 1
ATOM 751 O O . GLU A 1 98 ? 4.633 17.297 3.887 1 73.06 98 GLU A O 1
ATOM 756 N N . VAL A 1 99 ? 6.559 17.766 5.004 1 76.94 99 VAL A N 1
ATOM 757 C CA . VAL A 1 99 ? 7.145 18.469 3.865 1 76.94 99 VAL A CA 1
ATOM 758 C C . VAL A 1 99 ? 8.273 17.641 3.271 1 76.94 99 VAL A C 1
ATOM 760 O O . VAL A 1 99 ? 9.203 17.234 3.982 1 76.94 99 VAL A O 1
ATOM 763 N N . LEU A 1 100 ? 8.156 17.453 2.018 1 84.06 100 LEU A N 1
ATOM 764 C CA . LEU A 1 100 ? 9.164 16.672 1.303 1 84.06 100 LEU A CA 1
ATOM 765 C C . LEU A 1 100 ? 9.906 17.547 0.298 1 84.06 100 LEU A C 1
ATOM 767 O O . LEU A 1 100 ? 9.352 18.516 -0.224 1 84.06 100 LEU A O 1
ATOM 771 N N . VAL A 1 101 ? 11.148 17.234 0.134 1 87.06 101 VAL A N 1
ATOM 772 C CA . VAL A 1 101 ? 11.969 17.859 -0.887 1 87.06 101 VAL A CA 1
ATOM 773 C C . VAL A 1 101 ? 12.211 16.891 -2.039 1 87.06 101 VAL A C 1
ATOM 775 O O . VAL A 1 101 ? 12.617 15.75 -1.82 1 87.06 101 VAL A O 1
ATOM 778 N N . ARG A 1 102 ? 11.922 17.344 -3.205 1 88.94 102 ARG A N 1
ATOM 779 C CA . ARG A 1 102 ? 12.156 16.516 -4.379 1 88.94 102 ARG A CA 1
ATOM 780 C C . ARG A 1 102 ? 13.633 16.141 -4.496 1 88.94 102 ARG A C 1
ATOM 782 O O . ARG A 1 102 ? 14.508 16.984 -4.332 1 88.94 102 ARG A O 1
ATOM 789 N N . ASP A 1 103 ? 13.883 14.914 -4.715 1 91.81 103 ASP A N 1
ATOM 790 C CA . ASP A 1 103 ? 15.25 14.438 -4.898 1 91.81 103 ASP A CA 1
ATOM 791 C C . ASP A 1 103 ? 15.539 14.172 -6.371 1 91.81 103 ASP A C 1
ATOM 793 O O . ASP A 1 103 ? 15.352 13.055 -6.859 1 91.81 103 ASP A O 1
ATOM 797 N N . ARG A 1 104 ? 16.078 15.023 -7.066 1 89.5 104 ARG A N 1
ATOM 798 C CA . ARG A 1 104 ? 16.312 14.953 -8.5 1 89.5 104 ARG A CA 1
ATOM 799 C C . ARG A 1 104 ? 17.344 13.875 -8.836 1 89.5 104 ARG A C 1
ATOM 801 O O . ARG A 1 104 ? 17.422 13.414 -9.977 1 89.5 104 ARG A O 1
ATOM 808 N N . GLN A 1 105 ? 18.125 13.539 -7.879 1 93.19 105 GLN A N 1
ATOM 809 C CA . GLN A 1 105 ? 19.141 12.516 -8.102 1 93.19 105 GLN A CA 1
ATOM 810 C C . GLN A 1 105 ? 18.609 11.125 -7.805 1 93.19 105 GLN A C 1
ATOM 812 O O . GLN A 1 105 ? 19.312 10.125 -7.941 1 93.19 105 GLN A O 1
ATOM 817 N N . CYS A 1 106 ? 17.406 11.031 -7.348 1 92.88 106 CYS A N 1
ATOM 818 C CA . CYS A 1 106 ? 16.719 9.781 -7.078 1 92.88 106 CYS A CA 1
ATOM 819 C C . CYS A 1 106 ? 17.484 8.922 -6.082 1 92.88 106 CYS A C 1
ATOM 821 O O . CYS A 1 106 ? 17.562 7.703 -6.234 1 92.88 106 CYS A O 1
ATOM 823 N N . GLN A 1 107 ? 18.078 9.586 -5.047 1 96.88 107 GLN A N 1
ATOM 824 C CA . GLN A 1 107 ? 18.828 8.859 -4.027 1 96.88 107 GLN A CA 1
ATOM 825 C C . GLN A 1 107 ? 17.906 8.406 -2.893 1 96.88 107 GLN A C 1
ATOM 827 O O . GLN A 1 107 ? 18.297 7.574 -2.068 1 96.88 107 GLN A O 1
ATOM 832 N N . SER A 1 108 ? 16.75 8.984 -2.793 1 96.5 108 SER A N 1
ATOM 833 C CA . SER A 1 108 ? 15.734 8.625 -1.812 1 96.5 108 SER A CA 1
ATOM 834 C C . SER A 1 108 ? 14.375 8.43 -2.477 1 96.5 108 SER A C 1
ATOM 836 O O . SER A 1 108 ? 13.836 9.352 -3.078 1 96.5 108 SER A O 1
ATOM 838 N N . GLN A 1 109 ? 13.914 7.246 -2.332 1 94.75 109 GLN A N 1
ATOM 839 C CA . GLN A 1 109 ? 12.711 6.879 -3.068 1 94.75 109 GLN A CA 1
ATOM 840 C C . GLN A 1 109 ? 11.727 6.133 -2.172 1 94.75 109 GLN A C 1
ATOM 842 O O . GLN A 1 109 ? 12.133 5.457 -1.222 1 94.75 109 GLN A O 1
ATOM 847 N N . TYR A 1 110 ? 10.477 6.305 -2.447 1 92.38 110 TYR A N 1
ATOM 848 C CA . TYR A 1 110 ? 9.359 5.645 -1.787 1 92.38 110 TYR A CA 1
ATOM 849 C C . TYR A 1 110 ? 8.422 5.008 -2.809 1 92.38 110 TYR A C 1
ATOM 851 O O . TYR A 1 110 ? 8.141 5.598 -3.855 1 92.38 110 TYR A O 1
ATOM 859 N N . GLY A 1 111 ? 8.023 3.756 -2.51 1 90.56 111 GLY A N 1
ATOM 860 C CA . GLY A 1 111 ? 7.129 3.105 -3.451 1 90.56 111 GLY A CA 1
ATOM 861 C C . GLY A 1 111 ? 6.715 1.712 -3.018 1 90.56 111 GLY A C 1
ATOM 862 O O . GLY A 1 111 ? 6.414 1.485 -1.844 1 90.56 111 GLY A O 1
ATOM 863 N N . ILE A 1 112 ? 6.543 0.859 -4.031 1 91.81 112 ILE A N 1
ATOM 864 C CA . ILE A 1 112 ? 6.105 -0.516 -3.818 1 91.81 112 ILE A CA 1
ATOM 865 C C . ILE A 1 112 ? 7.148 -1.482 -4.371 1 91.81 112 ILE A C 1
ATOM 867 O O . ILE A 1 112 ? 7.996 -1.095 -5.18 1 91.81 112 ILE A O 1
ATOM 871 N N . ALA A 1 113 ? 7.043 -2.709 -3.881 1 96.12 113 ALA A N 1
ATOM 872 C CA . ALA A 1 113 ? 8 -3.717 -4.324 1 96.12 113 ALA A CA 1
ATOM 873 C C . ALA A 1 113 ? 7.363 -5.102 -4.367 1 96.12 113 ALA A C 1
ATOM 875 O O . ALA A 1 113 ? 6.348 -5.344 -3.711 1 96.12 113 ALA A O 1
ATOM 876 N N . ILE A 1 114 ? 7.941 -5.93 -5.176 1 97.19 114 ILE A N 1
ATOM 877 C CA . ILE A 1 114 ? 7.672 -7.363 -5.168 1 97.19 114 ILE A CA 1
ATOM 878 C C . ILE A 1 114 ? 8.953 -8.125 -4.836 1 97.19 114 ILE A C 1
ATOM 880 O O . ILE A 1 114 ? 10.016 -7.848 -5.395 1 97.19 114 ILE A O 1
ATOM 884 N N . VAL A 1 115 ? 8.828 -8.969 -3.875 1 98.12 115 VAL A N 1
ATOM 885 C CA . VAL A 1 115 ? 9.906 -9.906 -3.588 1 98.12 115 VAL A CA 1
ATOM 886 C C . VAL A 1 115 ? 9.422 -11.336 -3.809 1 98.12 115 VAL A C 1
ATOM 888 O O . VAL A 1 115 ? 8.258 -11.648 -3.555 1 98.12 115 VAL A O 1
ATOM 891 N N . SER A 1 116 ? 10.391 -12.195 -4.277 1 98.25 116 SER A N 1
ATOM 892 C CA . SER A 1 116 ? 9.938 -13.508 -4.727 1 98.25 116 SER A CA 1
ATOM 893 C C . SER A 1 116 ? 11.039 -14.555 -4.555 1 98.25 116 SER A C 1
ATOM 895 O O . SER A 1 116 ? 12.219 -14.273 -4.777 1 98.25 116 SER A O 1
ATOM 897 N N . ARG A 1 117 ? 10.547 -15.727 -4.152 1 97.31 117 ARG A N 1
ATOM 898 C CA . ARG A 1 117 ? 11.438 -16.891 -4.176 1 97.31 117 ARG A CA 1
ATOM 899 C C . ARG A 1 117 ? 11.617 -17.406 -5.594 1 97.31 117 ARG A C 1
ATOM 901 O O . ARG A 1 117 ? 12.633 -18.031 -5.906 1 97.31 117 ARG A O 1
ATOM 908 N N . LEU A 1 118 ? 10.633 -17.156 -6.383 1 96.94 118 LEU A N 1
ATOM 909 C CA . LEU A 1 118 ? 10.625 -17.562 -7.785 1 96.94 118 LEU A CA 1
ATOM 910 C C . LEU A 1 118 ? 11.305 -16.516 -8.656 1 96.94 118 LEU A C 1
ATOM 912 O O . LEU A 1 118 ? 11.258 -15.32 -8.352 1 96.94 118 LEU A O 1
ATOM 916 N N . ARG A 1 119 ? 11.875 -16.938 -9.734 1 96.69 119 ARG A N 1
ATOM 917 C CA . ARG A 1 119 ? 12.516 -16 -10.656 1 96.69 119 ARG A CA 1
ATOM 918 C C . ARG A 1 119 ? 11.5 -15.055 -11.273 1 96.69 119 ARG A C 1
ATOM 920 O O . ARG A 1 119 ? 10.422 -15.477 -11.695 1 96.69 119 ARG A O 1
ATOM 927 N N . ILE A 1 120 ? 11.812 -13.844 -11.297 1 96.19 120 ILE A N 1
ATOM 928 C CA . ILE A 1 120 ? 11.016 -12.852 -12.023 1 96.19 120 ILE A CA 1
ATOM 929 C C . ILE A 1 120 ? 11.516 -12.742 -13.461 1 96.19 120 ILE A C 1
ATOM 931 O O . ILE A 1 120 ? 12.633 -12.289 -13.703 1 96.19 120 ILE A O 1
ATOM 935 N N . LEU A 1 121 ? 10.742 -13.102 -14.398 1 95.56 121 LEU A N 1
ATOM 936 C CA . LEU A 1 121 ? 11.141 -13.188 -15.805 1 95.56 121 LEU A CA 1
ATOM 937 C C . LEU A 1 121 ? 11.078 -11.82 -16.469 1 95.56 121 LEU A C 1
ATOM 939 O O . LEU A 1 121 ? 11.883 -11.523 -17.359 1 95.56 121 LEU A O 1
ATOM 943 N N . ASP A 1 122 ? 10.094 -11.094 -16.094 1 93.88 122 ASP A N 1
ATOM 944 C CA . ASP A 1 122 ? 9.875 -9.758 -16.641 1 93.88 122 ASP A CA 1
ATOM 945 C C . ASP A 1 122 ? 9.078 -8.891 -15.68 1 93.88 122 ASP A C 1
ATOM 947 O O . ASP A 1 122 ? 8.461 -9.398 -14.734 1 93.88 122 ASP A O 1
ATOM 951 N N . SER A 1 123 ? 9.297 -7.637 -15.844 1 92.38 123 SER A N 1
ATOM 952 C CA . SER A 1 123 ? 8.523 -6.688 -15.047 1 92.38 123 SER A CA 1
ATOM 953 C C . SER A 1 123 ? 8.156 -5.453 -15.859 1 92.38 123 SER A C 1
ATOM 955 O O . SER A 1 123 ? 8.891 -5.059 -16.766 1 92.38 123 SER A O 1
ATOM 957 N N . ARG A 1 124 ? 6.926 -4.922 -15.586 1 90.81 124 ARG A N 1
ATOM 958 C CA . ARG A 1 124 ? 6.449 -3.674 -16.172 1 90.81 124 ARG A CA 1
ATOM 959 C C . ARG A 1 124 ? 5.984 -2.705 -15.086 1 90.81 124 ARG A C 1
ATOM 961 O O . ARG A 1 124 ? 5.363 -3.115 -14.102 1 90.81 124 ARG A O 1
ATOM 968 N N . GLU A 1 125 ? 6.301 -1.5 -15.281 1 87.81 125 GLU A N 1
ATOM 969 C CA . GLU A 1 125 ? 5.934 -0.455 -14.336 1 87.81 125 GLU A CA 1
ATOM 970 C C . GLU A 1 125 ? 4.996 0.566 -14.969 1 87.81 125 GLU A C 1
ATOM 972 O O . GLU A 1 125 ? 5.164 0.932 -16.141 1 87.81 125 GLU A O 1
ATOM 977 N N . LEU A 1 126 ? 3.971 0.905 -14.234 1 81.25 126 LEU A N 1
ATOM 978 C CA . LEU A 1 126 ? 3.064 1.971 -14.641 1 81.25 126 LEU A CA 1
ATOM 979 C C . LEU A 1 126 ? 3.098 3.127 -13.648 1 81.25 126 LEU A C 1
ATOM 981 O O . LEU A 1 126 ? 2.93 2.92 -12.445 1 81.25 126 LEU A O 1
ATOM 985 N N . HIS A 1 127 ? 3.369 4.266 -14.133 1 76.25 127 HIS A N 1
ATOM 986 C CA . HIS A 1 127 ? 3.389 5.477 -13.32 1 76.25 127 HIS A CA 1
ATOM 987 C C . HIS A 1 127 ? 2.193 6.371 -13.633 1 76.25 127 HIS A C 1
ATOM 989 O O . HIS A 1 127 ? 1.903 6.641 -14.805 1 76.25 127 HIS A O 1
ATOM 995 N N . PHE A 1 128 ? 1.444 6.609 -12.547 1 68.94 128 PHE A N 1
ATOM 996 C CA . PHE A 1 128 ? 0.302 7.492 -12.758 1 68.94 128 PHE A CA 1
ATOM 997 C C . PHE A 1 128 ? 0.637 8.922 -12.359 1 68.94 128 PHE A C 1
ATOM 999 O O . PHE A 1 128 ? 1.123 9.164 -11.25 1 68.94 128 PHE A O 1
ATOM 1006 N N . SER A 1 129 ? 1.35 9.609 -13.141 1 55.94 129 SER A N 1
ATOM 1007 C CA . SER A 1 129 ? 1.943 10.922 -12.914 1 55.94 129 SER A CA 1
ATOM 1008 C C . SER A 1 129 ? 0.94 11.883 -12.281 1 55.94 129 SER A C 1
ATOM 1010 O O . SER A 1 129 ? -0.233 11.906 -12.656 1 55.94 129 SER A O 1
ATOM 1012 N N . CYS A 1 130 ? 1.177 12.219 -11.008 1 53.72 130 CYS A N 1
ATOM 1013 C CA . CYS A 1 130 ? 0.558 13.469 -10.578 1 53.72 130 CYS A CA 1
ATOM 1014 C C . CYS A 1 130 ? 1.373 14.672 -11.039 1 53.72 130 CYS A C 1
ATOM 1016 O O . CYS A 1 130 ? 2.598 14.586 -11.156 1 53.72 130 CYS A O 1
ATOM 1018 N N . PRO A 1 131 ? 0.725 15.617 -11.695 1 50.56 131 PRO A N 1
ATOM 1019 C CA . PRO A 1 131 ? 1.512 16.812 -12.008 1 50.56 131 PRO A CA 1
ATOM 1020 C C . PRO A 1 131 ? 2.348 17.297 -10.828 1 50.56 131 PRO A C 1
ATOM 1022 O O . PRO A 1 131 ? 1.847 17.375 -9.703 1 50.56 131 PRO A O 1
ATOM 1025 N N . ALA A 1 132 ? 3.674 16.938 -10.891 1 53.72 132 ALA A N 1
ATOM 1026 C CA . ALA A 1 132 ? 4.559 17.484 -9.859 1 53.72 132 ALA A CA 1
ATOM 1027 C C . ALA A 1 132 ? 4.461 19 -9.789 1 53.72 132 ALA A C 1
ATOM 1029 O O . ALA A 1 132 ? 4.316 19.672 -10.812 1 53.72 132 ALA A O 1
ATOM 1030 N N . PRO A 1 133 ? 4.188 19.406 -8.508 1 53.19 133 PRO A N 1
ATOM 1031 C CA . PRO A 1 133 ? 4.262 20.875 -8.453 1 53.19 133 PRO A CA 1
ATOM 1032 C C . PRO A 1 133 ? 5.586 21.422 -8.984 1 53.19 133 PRO A C 1
ATOM 1034 O O . PRO A 1 133 ? 6.582 20.688 -9.031 1 53.19 133 PRO A O 1
ATOM 1037 N N . ASP A 1 134 ? 5.484 22.484 -9.633 1 57.22 134 ASP A N 1
ATOM 1038 C CA . ASP A 1 134 ? 6.66 23.234 -10.086 1 57.22 134 ASP A CA 1
ATOM 1039 C C . ASP A 1 134 ? 7.684 23.375 -8.961 1 57.22 134 ASP A C 1
ATOM 1041 O O . ASP A 1 134 ? 8.891 23.406 -9.219 1 57.22 134 ASP A O 1
ATOM 1045 N N . ASP A 1 135 ? 7.195 23.281 -7.73 1 64.38 135 ASP A N 1
ATOM 1046 C CA . ASP A 1 135 ? 8.102 23.5 -6.609 1 64.38 135 ASP A CA 1
ATOM 1047 C C . ASP A 1 135 ? 8.68 22.172 -6.105 1 64.38 135 ASP A C 1
ATOM 1049 O O . ASP A 1 135 ? 8.047 21.125 -6.238 1 64.38 135 ASP A O 1
ATOM 1053 N N . ASP A 1 136 ? 9.938 22.328 -5.715 1 73.69 136 ASP A N 1
ATOM 1054 C CA . ASP A 1 136 ? 10.656 21.172 -5.191 1 73.69 136 ASP A CA 1
ATOM 1055 C C . ASP A 1 136 ? 10.062 20.719 -3.859 1 73.69 136 ASP A C 1
ATOM 1057 O O . ASP A 1 136 ? 10.391 19.641 -3.369 1 73.69 136 ASP A O 1
ATOM 1061 N N . LEU A 1 137 ? 9.219 21.578 -3.373 1 70.25 137 LEU A N 1
ATOM 1062 C CA . LEU A 1 137 ? 8.625 21.219 -2.092 1 70.25 137 LEU A CA 1
ATOM 1063 C C . LEU A 1 137 ? 7.254 20.562 -2.293 1 70.25 137 LEU A C 1
ATOM 1065 O O . LEU A 1 137 ? 6.461 21.031 -3.117 1 70.25 137 LEU A O 1
ATOM 1069 N N . MET A 1 138 ? 7.164 19.438 -1.686 1 67.62 138 MET A N 1
ATOM 1070 C CA . MET A 1 138 ? 5.898 18.719 -1.73 1 67.62 138 MET A CA 1
ATOM 1071 C C . MET A 1 138 ? 5.246 18.672 -0.352 1 67.62 138 MET A C 1
ATOM 1073 O O . MET A 1 138 ? 5.895 18.328 0.635 1 67.62 138 MET A O 1
ATOM 1077 N N . PHE A 1 139 ? 4.07 19.141 -0.308 1 61.28 139 PHE A N 1
ATOM 1078 C CA . PHE A 1 139 ? 3.299 19.094 0.929 1 61.28 139 PHE A CA 1
ATOM 1079 C C . PHE A 1 139 ? 2.301 17.953 0.907 1 61.28 139 PHE A C 1
ATOM 1081 O O . PHE A 1 139 ? 1.339 17.969 0.137 1 61.28 139 PHE A O 1
ATOM 1088 N N . MET A 1 140 ? 2.617 16.891 1.615 1 58.34 140 MET A N 1
ATOM 1089 C CA . MET A 1 140 ? 1.895 15.633 1.522 1 58.34 140 MET A CA 1
ATOM 1090 C C . MET A 1 140 ? 0.448 15.797 1.977 1 58.34 140 MET A C 1
ATOM 1092 O O . MET A 1 140 ? -0.413 14.992 1.626 1 58.34 140 MET A O 1
ATOM 1096 N N . ASP A 1 141 ? 0.21 16.656 2.771 1 52.44 141 ASP A N 1
ATOM 1097 C CA . ASP A 1 141 ? -1.19 16.891 3.102 1 52.44 141 ASP A CA 1
ATOM 1098 C C . ASP A 1 141 ? -1.961 17.391 1.881 1 52.44 141 ASP A C 1
ATOM 1100 O O . ASP A 1 141 ? -3.186 17.266 1.816 1 52.44 141 ASP A O 1
ATOM 1104 N N . ARG A 1 142 ? -1.233 18 1.084 1 45.75 142 ARG A N 1
ATOM 1105 C CA . ARG A 1 142 ? -1.869 18.625 -0.07 1 45.75 142 ARG A CA 1
ATOM 1106 C C . ARG A 1 142 ? -1.8 17.719 -1.294 1 45.75 142 ARG A C 1
ATOM 1108 O O . ARG A 1 142 ? -2.566 17.891 -2.244 1 45.75 142 ARG A O 1
ATOM 1115 N N . GLU A 1 143 ? -0.773 16.906 -1.133 1 47.94 143 GLU A N 1
ATOM 1116 C CA . GLU A 1 143 ? -0.485 16.234 -2.398 1 47.94 143 GLU A CA 1
ATOM 1117 C C . GLU A 1 143 ? -0.963 14.789 -2.379 1 47.94 143 GLU A C 1
ATOM 1119 O O . GLU A 1 143 ? -0.996 14.148 -1.322 1 47.94 143 GLU A O 1
ATOM 1124 N N . GLN A 1 144 ? -1.643 14.469 -3.408 1 48.69 144 GLN A N 1
ATOM 1125 C CA . GLN A 1 144 ? -2.068 13.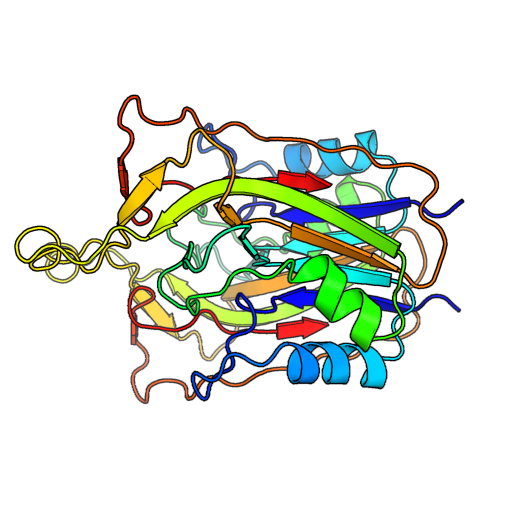102 -3.697 1 48.69 144 GLN A CA 1
ATOM 1126 C C . GLN A 1 144 ? -0.884 12.141 -3.666 1 48.69 144 GLN A C 1
ATOM 1128 O O . GLN A 1 144 ? 0.226 12.5 -4.066 1 48.69 144 GLN A O 1
ATOM 1133 N N . GLN A 1 145 ? -0.867 11.18 -2.838 1 54.19 145 GLN A N 1
ATOM 1134 C CA . GLN A 1 145 ? 0.202 10.188 -2.887 1 54.19 145 GLN A CA 1
ATOM 1135 C C . GLN A 1 145 ? 0.356 9.609 -4.293 1 54.19 145 GLN A C 1
ATOM 1137 O O . GLN A 1 145 ? -0.628 9.211 -4.918 1 54.19 145 GLN A O 1
ATOM 1142 N N . PRO A 1 146 ? 1.602 9.812 -4.879 1 48.25 146 PRO A N 1
ATOM 1143 C CA . PRO A 1 146 ? 1.819 9.211 -6.195 1 48.25 146 PRO A CA 1
ATOM 1144 C C . PRO A 1 146 ? 1.428 7.738 -6.246 1 48.25 146 PRO A C 1
ATOM 1146 O O . PRO A 1 146 ? 1.562 7.027 -5.246 1 48.25 146 PRO A O 1
ATOM 1149 N N . ARG A 1 147 ? 0.65 7.441 -7.277 1 61.34 147 ARG A N 1
ATOM 1150 C CA . ARG A 1 147 ? 0.143 6.086 -7.469 1 61.34 147 ARG A CA 1
ATOM 1151 C C . ARG A 1 147 ? 0.969 5.332 -8.508 1 61.34 147 ARG A C 1
ATOM 1153 O O . ARG A 1 147 ? 1.472 5.93 -9.461 1 61.34 147 ARG A O 1
ATOM 1160 N N . THR A 1 148 ? 1.412 4.23 -8.102 1 65.69 148 THR A N 1
ATOM 1161 C CA . THR A 1 148 ? 2.139 3.375 -9.031 1 65.69 148 THR A CA 1
ATOM 1162 C C . THR A 1 148 ? 1.595 1.949 -8.992 1 65.69 148 THR A C 1
ATOM 1164 O O . THR A 1 148 ? 0.959 1.547 -8.016 1 65.69 148 THR A O 1
ATOM 1167 N N . ALA A 1 149 ? 1.602 1.399 -10.133 1 64.44 149 ALA A N 1
ATOM 1168 C CA . ALA A 1 149 ? 1.327 -0.031 -10.234 1 64.44 149 ALA A CA 1
ATOM 1169 C C . ALA A 1 149 ? 2.521 -0.778 -10.82 1 64.44 149 ALA A C 1
ATOM 1171 O O . ALA A 1 149 ? 3.307 -0.207 -11.586 1 64.44 149 ALA A O 1
ATOM 1172 N N . MET A 1 150 ? 2.697 -1.828 -10.352 1 67.75 150 MET A N 1
ATOM 1173 C CA . MET A 1 150 ? 3.713 -2.725 -10.898 1 67.75 150 MET A CA 1
ATOM 1174 C C . MET A 1 150 ? 3.127 -4.105 -11.172 1 67.75 150 MET A C 1
ATOM 1176 O O . MET A 1 150 ? 2.455 -4.684 -10.32 1 67.75 150 MET A O 1
ATOM 1180 N N . MET B 1 1 ? 3.021 -19.516 -16.797 1 87.12 1 MET B N 1
ATOM 1181 C CA . MET B 1 1 ? 3.604 -18.297 -16.266 1 87.12 1 MET B CA 1
ATOM 1182 C C . MET B 1 1 ? 2.598 -17.547 -15.391 1 87.12 1 MET B C 1
ATOM 1184 O O . MET B 1 1 ? 1.404 -17.531 -15.695 1 87.12 1 MET B O 1
ATOM 1188 N N . LEU B 1 2 ? 3.025 -17.172 -14.258 1 94.19 2 LEU B N 1
ATOM 1189 C CA . LEU B 1 2 ? 2.182 -16.438 -13.312 1 94.19 2 LEU B CA 1
ATOM 1190 C C . LEU B 1 2 ? 2.496 -14.953 -13.344 1 94.19 2 LEU B C 1
ATOM 1192 O O . LEU B 1 2 ? 3.666 -14.555 -13.336 1 94.19 2 LEU B O 1
ATOM 1196 N N . ARG B 1 3 ? 1.485 -14.18 -13.562 1 95.69 3 ARG B N 1
ATOM 1197 C CA . ARG B 1 3 ? 1.646 -12.727 -13.516 1 95.69 3 ARG B CA 1
ATOM 1198 C C . ARG B 1 3 ? 1.036 -12.156 -12.242 1 95.69 3 ARG B C 1
ATOM 1200 O O . ARG B 1 3 ? -0.146 -12.367 -11.961 1 95.69 3 ARG B O 1
ATOM 1207 N N . VAL B 1 4 ? 1.901 -11.453 -11.516 1 96.25 4 VAL B N 1
ATOM 1208 C CA . VAL B 1 4 ? 1.469 -10.844 -10.258 1 96.25 4 VAL B CA 1
ATOM 1209 C C . VAL B 1 4 ? 1.615 -9.328 -10.344 1 96.25 4 VAL B C 1
ATOM 1211 O O . VAL B 1 4 ? 2.635 -8.82 -10.812 1 96.25 4 VAL B O 1
ATOM 1214 N N . ALA B 1 5 ? 0.593 -8.641 -9.93 1 95.44 5 ALA B N 1
ATOM 1215 C CA . ALA B 1 5 ? 0.626 -7.18 -9.922 1 95.44 5 ALA B CA 1
ATOM 1216 C C . ALA B 1 5 ? 0.462 -6.633 -8.508 1 95.44 5 ALA B C 1
ATOM 1218 O O . ALA B 1 5 ? -0.208 -7.246 -7.676 1 95.44 5 ALA B O 1
ATOM 1219 N N . THR B 1 6 ? 1.059 -5.613 -8.172 1 94.69 6 THR B N 1
ATOM 1220 C CA . THR B 1 6 ? 0.786 -4.77 -7.016 1 94.69 6 THR B CA 1
ATOM 1221 C C . THR B 1 6 ? 0.408 -3.357 -7.453 1 94.69 6 THR B C 1
ATOM 1223 O O . THR B 1 6 ? 1.003 -2.811 -8.383 1 94.69 6 THR B O 1
ATOM 1226 N N . TYR B 1 7 ? -0.682 -2.852 -6.891 1 91.44 7 TYR B N 1
ATOM 1227 C CA . TYR B 1 7 ? -1.295 -1.631 -7.402 1 91.44 7 TYR B CA 1
ATOM 1228 C C . TYR B 1 7 ? -1.924 -0.821 -6.273 1 91.44 7 TYR B C 1
ATOM 1230 O O . TYR B 1 7 ? -2.844 -1.292 -5.602 1 91.44 7 TYR B O 1
ATOM 1238 N N . ASN B 1 8 ? -1.335 0.328 -6.008 1 88.38 8 ASN B N 1
ATOM 1239 C CA . ASN B 1 8 ? -2.021 1.299 -5.164 1 88.38 8 ASN B CA 1
ATOM 1240 C C . ASN B 1 8 ? -3.148 2.002 -5.914 1 88.38 8 ASN B C 1
ATOM 1242 O O . ASN B 1 8 ? -2.893 2.852 -6.77 1 88.38 8 ASN B O 1
ATOM 1246 N N . ILE B 1 9 ? -4.367 1.752 -5.492 1 90.75 9 ILE B N 1
ATOM 1247 C CA . ILE B 1 9 ? -5.473 2.158 -6.355 1 90.75 9 ILE B CA 1
ATOM 1248 C C . ILE B 1 9 ? -6.043 3.488 -5.871 1 90.75 9 ILE B C 1
ATOM 1250 O O . ILE B 1 9 ? -7.027 3.988 -6.426 1 90.75 9 ILE B O 1
ATOM 1254 N N . HIS B 1 10 ? -5.543 4.016 -4.754 1 88.75 10 HIS B N 1
ATOM 1255 C CA . HIS B 1 10 ? -5.93 5.34 -4.277 1 88.75 10 HIS B CA 1
ATOM 1256 C C . HIS B 1 10 ? -7.438 5.43 -4.074 1 88.75 10 HIS B C 1
ATOM 1258 O O . HIS B 1 10 ? -8.078 6.359 -4.57 1 88.75 10 HIS B O 1
ATOM 1264 N N . CYS B 1 11 ? -7.957 4.441 -3.514 1 92.94 11 CYS B N 1
ATOM 1265 C CA . CYS B 1 11 ? -9.375 4.363 -3.178 1 92.94 11 CYS B CA 1
ATOM 1266 C C . CYS B 1 11 ? -10.242 4.531 -4.422 1 92.94 11 CYS B C 1
ATOM 1268 O O . CYS B 1 11 ? -11.375 5.004 -4.332 1 92.94 11 CYS B O 1
ATOM 1270 N N . GLY B 1 12 ? -9.68 4.312 -5.57 1 93.38 12 GLY B N 1
ATOM 1271 C CA . GLY B 1 12 ? -10.445 4.363 -6.805 1 93.38 12 GLY B CA 1
ATOM 1272 C C . GLY B 1 12 ? -10.477 5.746 -7.426 1 93.38 12 GLY B C 1
ATOM 1273 O O . GLY B 1 12 ? -11.164 5.965 -8.43 1 93.38 12 GLY B O 1
ATOM 1274 N N . VAL B 1 13 ? -9.805 6.676 -6.82 1 91.5 13 VAL B N 1
ATOM 1275 C CA . VAL B 1 13 ? -9.828 8.047 -7.312 1 91.5 13 VAL B CA 1
ATOM 1276 C C . VAL B 1 13 ? -8.555 8.336 -8.102 1 91.5 13 VAL B C 1
ATOM 1278 O O . VAL B 1 13 ? -7.449 8.156 -7.594 1 91.5 13 VAL B O 1
ATOM 1281 N N . GLY B 1 14 ? -8.719 8.766 -9.352 1 84.88 14 GLY B N 1
ATOM 1282 C CA . GLY B 1 14 ? -7.586 9.062 -10.211 1 84.88 14 GLY B CA 1
ATOM 1283 C C . GLY B 1 14 ? -7.051 10.469 -10.016 1 84.88 14 GLY B C 1
ATOM 1284 O O . GLY B 1 14 ? -7.578 11.234 -9.211 1 84.88 14 GLY B O 1
ATOM 1285 N N . ASN B 1 15 ? -6.012 10.773 -10.789 1 79.12 15 ASN B N 1
ATOM 1286 C CA . ASN B 1 15 ? -5.41 12.102 -10.742 1 79.12 15 ASN B CA 1
ATOM 1287 C C . ASN B 1 15 ? -6.391 13.18 -11.195 1 79.12 15 ASN B C 1
ATOM 1289 O O . ASN B 1 15 ? -6.227 14.352 -10.852 1 79.12 15 ASN B O 1
ATOM 1293 N N . ASP B 1 16 ? -7.32 12.812 -11.922 1 82.62 16 ASP B N 1
ATOM 1294 C CA . ASP B 1 16 ? -8.336 13.742 -12.398 1 82.62 16 ASP B CA 1
ATOM 1295 C C . ASP B 1 16 ? -9.43 13.945 -11.344 1 82.62 16 ASP B C 1
ATOM 1297 O O . ASP B 1 16 ? -10.391 14.68 -11.578 1 82.62 16 ASP B O 1
ATOM 1301 N N . GLY B 1 17 ? -9.305 13.234 -10.234 1 86.19 17 GLY B N 1
ATOM 1302 C CA . GLY B 1 17 ? -10.273 13.359 -9.148 1 86.19 17 GLY B CA 1
ATOM 1303 C C . GLY B 1 17 ? -11.5 12.492 -9.344 1 86.19 17 GLY B C 1
ATOM 1304 O O . GLY B 1 17 ? -12.383 12.445 -8.484 1 86.19 17 GLY B O 1
ATOM 1305 N N . ALA B 1 18 ? -11.523 11.781 -10.406 1 92.38 18 ALA B N 1
ATOM 1306 C CA . ALA B 1 18 ? -12.703 10.977 -10.703 1 92.38 18 ALA B CA 1
ATOM 1307 C C . ALA B 1 18 ? -12.633 9.625 -9.992 1 92.38 18 ALA B C 1
ATOM 1309 O O . ALA B 1 18 ? -11.578 8.992 -9.953 1 92.38 18 ALA B O 1
ATOM 1310 N N . TYR B 1 19 ? -13.734 9.234 -9.383 1 95.69 19 TYR B N 1
ATOM 1311 C CA . TYR B 1 19 ? -13.914 7.895 -8.828 1 95.69 19 TYR B CA 1
ATOM 1312 C C . TYR B 1 19 ? -14.367 6.918 -9.906 1 95.69 19 TYR B C 1
ATOM 1314 O O . TYR B 1 19 ? -15.508 6.992 -10.367 1 95.69 19 TYR B O 1
ATOM 1322 N N . ASP B 1 20 ? -13.438 6.043 -10.297 1 96.5 20 ASP B N 1
ATOM 1323 C CA . ASP B 1 20 ? -13.727 5.148 -11.414 1 96.5 20 ASP B CA 1
ATOM 1324 C C . ASP B 1 20 ? -13.055 3.791 -11.219 1 96.5 20 ASP B C 1
ATOM 1326 O O . ASP B 1 20 ? -11.906 3.602 -11.609 1 96.5 20 ASP B O 1
ATOM 1330 N N . LEU B 1 21 ? -13.859 2.822 -10.711 1 97.56 21 LEU B N 1
ATOM 1331 C CA . LEU B 1 21 ? -13.312 1.498 -10.445 1 97.56 21 LEU B CA 1
ATOM 1332 C C . LEU B 1 21 ? -13.047 0.744 -11.742 1 97.56 21 LEU B C 1
ATOM 1334 O O . LEU B 1 21 ? -12.188 -0.139 -11.797 1 97.56 21 LEU B O 1
ATOM 1338 N N . HIS B 1 22 ? -13.766 1.105 -12.789 1 97.5 22 HIS B N 1
ATOM 1339 C CA . HIS B 1 22 ? -13.547 0.446 -14.078 1 97.5 22 HIS B CA 1
ATOM 1340 C C . HIS B 1 22 ? -12.203 0.838 -14.68 1 97.5 22 HIS B C 1
ATOM 1342 O O . HIS B 1 22 ? -11.57 0.036 -15.367 1 97.5 22 HIS B O 1
ATOM 1348 N N . ARG B 1 23 ? -11.859 2.008 -14.406 1 94.5 23 ARG B N 1
ATOM 1349 C CA . ARG B 1 23 ? -10.531 2.436 -14.852 1 94.5 23 ARG B CA 1
ATOM 1350 C C . ARG B 1 23 ? -9.438 1.61 -14.18 1 94.5 23 ARG B C 1
ATOM 1352 O O . ARG B 1 23 ? -8.484 1.187 -14.836 1 94.5 23 ARG B O 1
ATOM 1359 N N . ILE B 1 24 ? -9.57 1.408 -12.883 1 94.38 24 ILE B N 1
ATOM 1360 C CA . ILE B 1 24 ? -8.633 0.576 -12.133 1 94.38 24 ILE B CA 1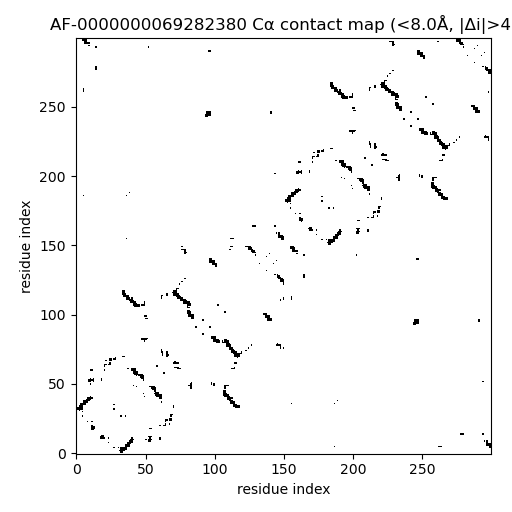
ATOM 1361 C C . ILE B 1 24 ? -8.641 -0.844 -12.695 1 94.38 24 ILE B C 1
ATOM 1363 O O . ILE B 1 24 ? -7.582 -1.424 -12.945 1 94.38 24 ILE B O 1
ATOM 1367 N N . ALA B 1 25 ? -9.812 -1.367 -12.938 1 97.25 25 ALA B N 1
ATOM 1368 C CA . ALA B 1 25 ? -9.945 -2.709 -13.5 1 97.25 25 ALA B CA 1
ATOM 1369 C C . ALA B 1 25 ? -9.289 -2.797 -14.867 1 97.25 25 ALA B C 1
ATOM 1371 O O . ALA B 1 25 ? -8.703 -3.826 -15.219 1 97.25 25 ALA B O 1
ATOM 1372 N N . GLY B 1 26 ? -9.438 -1.729 -15.625 1 95.75 26 GLY B N 1
ATOM 1373 C CA . GLY B 1 26 ? -8.82 -1.684 -16.938 1 95.75 26 GLY B CA 1
ATOM 1374 C C . GLY B 1 26 ? -7.312 -1.833 -16.891 1 95.75 26 GLY B C 1
ATOM 1375 O O . GLY B 1 26 ? -6.727 -2.521 -17.734 1 95.75 26 GLY B O 1
ATOM 1376 N N . VAL B 1 27 ? -6.699 -1.193 -15.938 1 93.25 27 VAL B N 1
ATOM 1377 C CA . VAL B 1 27 ? -5.258 -1.318 -15.75 1 93.25 27 VAL B CA 1
ATOM 1378 C C . VAL B 1 27 ? -4.898 -2.773 -15.461 1 93.25 27 VAL B C 1
ATOM 1380 O O . VAL B 1 27 ? -3.951 -3.314 -16.031 1 93.25 27 VAL B O 1
ATOM 1383 N N . LEU B 1 28 ? -5.648 -3.41 -14.609 1 95.56 28 LEU B N 1
ATOM 1384 C CA . LEU B 1 28 ? -5.387 -4.801 -14.25 1 95.56 28 LEU B CA 1
ATOM 1385 C C . LEU B 1 28 ? -5.594 -5.715 -15.453 1 95.56 28 LEU B C 1
ATOM 1387 O O . LEU B 1 28 ? -4.797 -6.629 -15.688 1 95.56 28 LEU B O 1
ATOM 1391 N N . ARG B 1 29 ? -6.602 -5.445 -16.25 1 95.88 29 ARG B N 1
ATOM 1392 C CA . ARG B 1 29 ? -6.844 -6.238 -17.438 1 95.88 29 ARG B CA 1
ATOM 1393 C C . ARG B 1 29 ? -5.676 -6.129 -18.422 1 95.88 29 ARG B C 1
ATOM 1395 O O . ARG B 1 29 ? -5.211 -7.137 -18.953 1 95.88 29 ARG B O 1
ATOM 1402 N N . ARG B 1 30 ? -5.207 -4.906 -18.609 1 93.44 30 ARG B N 1
ATOM 1403 C CA . ARG B 1 30 ? -4.121 -4.672 -19.547 1 93.44 30 ARG B CA 1
ATOM 1404 C C . ARG B 1 30 ? -2.826 -5.32 -19.062 1 93.44 30 ARG B C 1
ATOM 1406 O O . ARG B 1 30 ? -1.984 -5.719 -19.875 1 93.44 30 ARG B O 1
ATOM 1413 N N . SER B 1 31 ? -2.74 -5.418 -17.797 1 91.81 31 SER B N 1
ATOM 1414 C CA . SER B 1 31 ? -1.55 -6.043 -17.219 1 91.81 31 SER B CA 1
ATOM 1415 C C . SER B 1 31 ? -1.587 -7.559 -17.391 1 91.81 31 SER B C 1
ATOM 1417 O O . SER B 1 31 ? -0.561 -8.227 -17.266 1 91.81 31 SER B O 1
ATOM 1419 N N . GLN B 1 32 ? -2.74 -8.102 -17.578 1 94.81 32 GLN B N 1
ATOM 1420 C CA . GLN B 1 32 ? -2.973 -9.531 -17.688 1 94.81 32 GLN B CA 1
ATOM 1421 C C . GLN B 1 32 ? -2.549 -10.258 -16.406 1 94.81 32 GLN B C 1
ATOM 1423 O O . GLN B 1 32 ? -2.031 -11.375 -16.469 1 94.81 32 GLN B O 1
ATOM 1428 N N . ALA B 1 33 ? -2.729 -9.602 -15.289 1 96.06 33 ALA B N 1
ATOM 1429 C CA . ALA B 1 33 ? -2.369 -10.211 -14.008 1 96.06 33 ALA B CA 1
ATOM 1430 C C . ALA B 1 33 ? -3.246 -11.422 -13.711 1 96.06 33 ALA B C 1
ATOM 1432 O O . ALA B 1 33 ? -4.449 -11.406 -13.984 1 96.06 33 ALA B O 1
ATOM 1433 N N . ASP B 1 34 ? -2.576 -12.43 -13.156 1 97.44 34 ASP B N 1
ATOM 1434 C CA . ASP B 1 34 ? -3.32 -13.555 -12.602 1 97.44 34 ASP B CA 1
ATOM 1435 C C . ASP B 1 34 ? -3.734 -13.281 -11.156 1 97.44 34 ASP B C 1
ATOM 1437 O O . ASP B 1 34 ? -4.754 -13.789 -10.688 1 97.44 34 ASP B O 1
ATOM 1441 N N . ILE B 1 35 ? -2.924 -12.586 -10.43 1 97.62 35 ILE B N 1
ATOM 1442 C CA . ILE B 1 35 ? -3.115 -12.148 -9.047 1 97.62 35 ILE B CA 1
ATOM 1443 C C . ILE B 1 35 ? -2.709 -10.688 -8.914 1 97.62 35 ILE B C 1
ATOM 1445 O O . ILE B 1 35 ? -1.692 -10.266 -9.469 1 97.62 35 ILE B O 1
ATOM 1449 N N . ALA B 1 36 ? -3.508 -9.938 -8.234 1 97.5 36 ALA B N 1
ATOM 1450 C CA . ALA B 1 36 ? -3.156 -8.547 -7.961 1 97.5 36 ALA B CA 1
ATOM 1451 C C . ALA B 1 36 ? -3.312 -8.219 -6.48 1 97.5 36 ALA B C 1
ATOM 1453 O O . ALA B 1 36 ? -4.336 -8.539 -5.871 1 97.5 36 ALA B O 1
ATOM 1454 N N . CYS B 1 37 ? -2.285 -7.656 -5.91 1 96.81 37 CYS B N 1
ATOM 1455 C CA . CYS B 1 37 ? -2.336 -7.09 -4.566 1 96.81 37 CYS B CA 1
ATOM 1456 C C . CYS B 1 37 ? -2.633 -5.598 -4.617 1 96.81 37 CYS B C 1
ATOM 1458 O O . CYS B 1 37 ? -1.854 -4.82 -5.172 1 96.81 37 CYS B O 1
ATOM 1460 N N . LEU B 1 38 ? -3.729 -5.238 -4.023 1 94.62 38 LEU B N 1
ATOM 1461 C CA . LEU B 1 38 ? -4.191 -3.855 -4.074 1 94.62 38 LEU B CA 1
ATOM 1462 C C . LEU B 1 38 ? -3.955 -3.152 -2.742 1 94.62 38 LEU B C 1
ATOM 1464 O O . LEU B 1 38 ? -4.125 -3.754 -1.68 1 94.62 38 LEU B O 1
ATOM 1468 N N . GLN B 1 39 ? -3.621 -1.896 -2.861 1 90.06 39 GLN B N 1
ATOM 1469 C CA . GLN B 1 39 ? -3.428 -1.039 -1.696 1 90.06 39 GLN B CA 1
ATOM 1470 C C . GLN B 1 39 ? -4.391 0.143 -1.716 1 90.06 39 GLN B C 1
ATOM 1472 O O . GLN B 1 39 ? -4.926 0.497 -2.77 1 90.06 39 GLN B O 1
ATOM 1477 N N . GLU B 1 40 ? -4.562 0.707 -0.557 1 89.44 40 GLU B N 1
ATOM 1478 C CA . GLU B 1 40 ? -5.492 1.82 -0.4 1 89.44 40 GLU B CA 1
ATOM 1479 C C . GLU B 1 40 ? -6.875 1.465 -0.936 1 89.44 40 GLU B C 1
ATOM 1481 O O . GLU B 1 40 ? -7.426 2.184 -1.771 1 89.44 40 GLU B O 1
ATOM 1486 N N . VAL B 1 41 ? -7.391 0.462 -0.381 1 94.75 41 VAL B N 1
ATOM 1487 C CA . VAL B 1 41 ? -8.688 -0.073 -0.779 1 94.75 41 VAL B CA 1
ATOM 1488 C C . VAL B 1 41 ? -9.734 0.265 0.28 1 94.75 41 VAL B C 1
ATOM 1490 O O . VAL B 1 41 ? -9.484 0.111 1.479 1 94.75 41 VAL B O 1
ATOM 1493 N N . GLU B 1 42 ? -10.891 0.698 -0.186 1 96.62 42 GLU B N 1
ATOM 1494 C CA . GLU B 1 42 ? -11.992 0.935 0.736 1 96.62 42 GLU B CA 1
ATOM 1495 C C . GLU B 1 42 ? -13.133 -0.057 0.504 1 96.62 42 GLU B C 1
ATOM 1497 O O . GLU B 1 42 ? -13.43 -0.413 -0.639 1 96.62 42 GLU B O 1
ATOM 1502 N N . VAL B 1 43 ? -13.68 -0.476 1.551 1 97.94 43 VAL B N 1
ATOM 1503 C CA . VAL B 1 43 ? -14.93 -1.233 1.55 1 97.94 43 VAL B CA 1
ATOM 1504 C C . VAL B 1 43 ? -15.953 -0.552 2.461 1 97.94 43 VAL B C 1
ATOM 1506 O O . VAL B 1 43 ? -15.805 -0.569 3.686 1 97.94 43 VAL B O 1
ATOM 1509 N N . ASN B 1 44 ? -16.922 -0.012 1.81 1 98.25 44 ASN B N 1
ATOM 1510 C CA . ASN B 1 44 ? -17.938 0.737 2.539 1 98.25 44 ASN B CA 1
ATOM 1511 C C . ASN B 1 44 ? -19.328 0.14 2.332 1 98.25 44 ASN B C 1
ATOM 1513 O O . ASN B 1 44 ? -19.703 -0.195 1.208 1 98.25 44 ASN B O 1
ATOM 1517 N N . GLN B 1 45 ? -20.031 0.017 3.408 1 98.06 45 GLN B N 1
ATOM 1518 C CA . GLN B 1 45 ? -21.406 -0.474 3.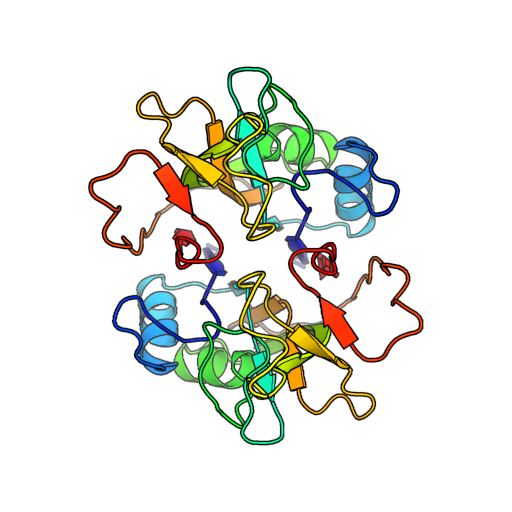346 1 98.06 45 GLN B CA 1
ATOM 1519 C C . GLN B 1 45 ? -22.391 0.68 3.262 1 98.06 45 GLN B C 1
ATOM 1521 O O . GLN B 1 45 ? -23.578 0.466 3.02 1 98.06 45 GLN B O 1
ATOM 1526 N N . VAL B 1 46 ? -22 1.878 3.584 1 97.44 46 VAL B N 1
ATOM 1527 C CA . VAL B 1 46 ? -22.781 3.102 3.467 1 97.44 46 VAL B CA 1
ATOM 1528 C C . VAL B 1 46 ? -22 4.141 2.658 1 97.44 46 VAL B C 1
ATOM 1530 O O . VAL B 1 46 ? -20.781 4.062 2.551 1 97.44 46 VAL B O 1
ATOM 1533 N N . ALA B 1 47 ? -22.703 5.102 2.029 1 97.06 47 ALA B N 1
ATOM 1534 C CA . ALA B 1 47 ? -22.047 6.121 1.216 1 97.06 47 ALA B CA 1
ATOM 1535 C C . ALA B 1 47 ? -21.219 7.07 2.084 1 97.06 47 ALA B C 1
ATOM 1537 O O . ALA B 1 47 ? -21.734 8.07 2.592 1 97.06 47 ALA B O 1
ATOM 1538 N N . ARG B 1 48 ? -19.969 6.793 2.186 1 94.31 48 ARG B N 1
ATOM 1539 C CA . ARG B 1 48 ? -18.984 7.539 2.971 1 94.31 48 ARG B CA 1
ATOM 1540 C C . ARG B 1 48 ? -17.594 7.418 2.369 1 94.31 48 ARG B C 1
ATOM 1542 O O . ARG B 1 48 ? -17.375 6.598 1.477 1 94.31 48 ARG B O 1
ATOM 1549 N N . LYS B 1 49 ? -16.781 8.258 2.715 1 93.31 49 LYS B N 1
ATOM 1550 C CA . LYS B 1 49 ? -15.367 8.062 2.4 1 93.31 49 LYS B CA 1
ATOM 1551 C C . LYS B 1 49 ? -14.539 7.906 3.672 1 93.31 49 LYS B C 1
ATOM 1553 O O . LYS B 1 49 ? -14.852 8.508 4.703 1 93.31 49 LYS B O 1
ATOM 1558 N N . VAL B 1 50 ? -13.508 7.121 3.643 1 92 50 VAL B N 1
ATOM 1559 C CA . VAL B 1 50 ? -12.625 6.883 4.773 1 92 50 VAL B CA 1
ATOM 1560 C C . VAL B 1 50 ? -11.445 7.855 4.727 1 92 50 VAL B C 1
ATOM 1562 O O . VAL B 1 50 ? -11.133 8.516 5.719 1 92 50 VAL B O 1
ATOM 1565 N N . ARG B 1 51 ? -10.898 7.984 3.574 1 87.25 51 ARG B N 1
ATOM 1566 C CA . ARG B 1 51 ? -9.758 8.883 3.42 1 87.25 51 ARG B CA 1
ATOM 1567 C C . ARG B 1 51 ? -10.164 10.18 2.73 1 87.25 51 ARG B C 1
ATOM 1569 O O . ARG B 1 51 ? -11.07 10.18 1.896 1 87.25 51 ARG B O 1
ATOM 1576 N N . LYS B 1 52 ? -9.352 11.172 2.932 1 82.12 52 LYS B N 1
ATOM 1577 C CA . LYS B 1 52 ? -9.703 12.5 2.438 1 82.12 52 LYS B CA 1
ATOM 1578 C C . LYS B 1 52 ? -9.648 12.555 0.914 1 82.12 52 LYS B C 1
ATOM 1580 O O . LYS B 1 52 ? -10.367 13.336 0.289 1 82.12 52 LYS B O 1
ATOM 1585 N N . TRP B 1 53 ? -8.875 11.742 0.32 1 81.94 53 TRP B N 1
ATOM 1586 C CA . TRP B 1 53 ? -8.719 11.781 -1.13 1 81.94 53 TRP B CA 1
ATOM 1587 C C . TRP B 1 53 ? -9.734 10.875 -1.813 1 81.94 53 TRP B C 1
ATOM 1589 O O . TRP B 1 53 ? -9.773 10.797 -3.043 1 81.94 53 TRP B O 1
ATOM 1599 N N . SER B 1 54 ? -10.461 10.18 -1.027 1 90.38 54 SER B N 1
ATOM 1600 C CA . SER B 1 54 ? -11.43 9.234 -1.574 1 90.38 54 SER B CA 1
ATOM 1601 C C . SER B 1 54 ? -12.711 9.938 -2.006 1 90.38 54 SER B C 1
ATOM 1603 O O . SER B 1 54 ? -12.766 11.172 -2.037 1 90.38 54 SER B O 1
ATOM 1605 N N . ALA B 1 55 ? -13.656 9.234 -2.545 1 94.75 55 ALA B N 1
ATOM 1606 C CA . ALA B 1 55 ? -15.016 9.664 -2.854 1 94.75 55 ALA B CA 1
ATOM 1607 C C . ALA B 1 55 ? -16.031 8.922 -1.99 1 94.75 55 ALA B C 1
ATOM 1609 O O . ALA B 1 55 ? -15.797 7.789 -1.572 1 94.75 55 ALA B O 1
ATOM 1610 N N . ALA B 1 56 ? -17.094 9.656 -1.744 1 96.19 56 ALA B N 1
ATOM 1611 C CA . ALA B 1 56 ? -18.156 8.969 -1.021 1 96.19 56 ALA B CA 1
ATOM 1612 C C . ALA B 1 56 ? -18.75 7.836 -1.861 1 96.19 56 ALA B C 1
ATOM 1614 O O . ALA B 1 56 ? -19.125 8.047 -3.018 1 96.19 56 ALA B O 1
ATOM 1615 N N . HIS B 1 57 ? -18.797 6.699 -1.332 1 97.75 57 HIS B N 1
ATOM 1616 C CA . HIS B 1 57 ? -19.344 5.531 -2.014 1 97.75 57 HIS B CA 1
ATOM 1617 C C . HIS B 1 57 ? -19.781 4.469 -1.014 1 97.75 57 HIS B C 1
ATOM 1619 O O . HIS B 1 57 ? -19.484 4.562 0.177 1 97.75 57 HIS B O 1
ATOM 1625 N N . ALA B 1 58 ? -20.609 3.506 -1.467 1 98.38 58 ALA B N 1
ATOM 1626 C CA . ALA B 1 58 ? -20.984 2.299 -0.731 1 98.38 58 ALA B CA 1
ATOM 1627 C C . ALA B 1 58 ? -20.562 1.044 -1.492 1 98.38 58 ALA B C 1
ATOM 1629 O O . ALA B 1 58 ? -21.391 0.165 -1.749 1 98.38 58 ALA B O 1
ATOM 1630 N N . ASP B 1 59 ? -19.25 0.995 -1.829 1 98.56 59 ASP B N 1
ATOM 1631 C CA . ASP B 1 59 ? -18.734 -0.05 -2.709 1 98.56 59 ASP B CA 1
ATOM 1632 C C . ASP B 1 59 ? -17.734 -0.94 -1.979 1 98.56 59 ASP B C 1
ATOM 1634 O O . ASP B 1 59 ? -17.031 -0.484 -1.069 1 98.56 59 ASP B O 1
ATOM 1638 N N . ASN B 1 60 ? -17.75 -2.205 -2.295 1 98.56 60 ASN B N 1
ATOM 1639 C CA . ASN B 1 60 ? -16.609 -3.082 -2.07 1 98.56 60 ASN B CA 1
ATOM 1640 C C . ASN B 1 60 ? -15.617 -3.014 -3.229 1 98.56 60 ASN B C 1
ATOM 1642 O O . ASN B 1 60 ? -15.75 -3.748 -4.207 1 98.56 60 ASN B O 1
ATOM 1646 N N . GLN B 1 61 ? -14.703 -2.102 -3.049 1 98.44 61 GLN B N 1
ATOM 1647 C CA . GLN B 1 61 ? -13.805 -1.815 -4.16 1 98.44 61 GLN B CA 1
ATOM 1648 C C . GLN B 1 61 ? -13.047 -3.068 -4.59 1 98.44 61 GLN B C 1
ATOM 1650 O O . GLN B 1 61 ? -12.828 -3.293 -5.781 1 98.44 61 GLN B O 1
ATOM 1655 N N . ALA B 1 62 ? -12.594 -3.896 -3.611 1 98.12 62 ALA B N 1
ATOM 1656 C CA . ALA B 1 62 ? -11.852 -5.109 -3.936 1 98.12 62 ALA B CA 1
ATOM 1657 C C . ALA B 1 62 ? -12.68 -6.043 -4.816 1 98.12 62 ALA B C 1
ATOM 1659 O O . ALA B 1 62 ? -12.211 -6.492 -5.863 1 98.12 62 ALA B O 1
ATOM 1660 N N . GLU B 1 63 ? -13.875 -6.262 -4.41 1 98.44 63 GLU B N 1
ATOM 1661 C CA . GLU B 1 63 ? -14.766 -7.16 -5.141 1 98.44 63 GLU B CA 1
ATOM 1662 C C . GLU B 1 63 ? -15.109 -6.602 -6.516 1 98.44 63 GLU B C 1
ATOM 1664 O O . GLU B 1 63 ? -15.055 -7.32 -7.516 1 98.44 63 GLU B O 1
ATOM 1669 N N . MET B 1 64 ? -15.422 -5.363 -6.516 1 98.75 64 MET B N 1
ATOM 1670 C CA . MET B 1 64 ? -15.875 -4.75 -7.762 1 98.75 64 MET B CA 1
ATOM 1671 C C . MET B 1 64 ? -14.742 -4.656 -8.773 1 98.75 64 MET B C 1
ATOM 1673 O O . MET B 1 64 ? -14.922 -4.965 -9.953 1 98.75 64 MET B O 1
ATOM 1677 N N . VAL B 1 65 ? -13.602 -4.195 -8.305 1 98.44 65 VAL B N 1
ATOM 1678 C CA . VAL B 1 65 ? -12.438 -4.117 -9.188 1 98.44 65 VAL B CA 1
ATOM 1679 C C . VAL B 1 65 ? -12.07 -5.516 -9.68 1 98.44 65 VAL B C 1
ATOM 1681 O O . VAL B 1 65 ? -11.828 -5.711 -10.875 1 98.44 65 VAL B O 1
ATOM 1684 N N . GLY B 1 66 ? -12.031 -6.5 -8.719 1 98.5 66 GLY B N 1
ATOM 1685 C CA . GLY B 1 66 ? -11.719 -7.867 -9.094 1 98.5 66 GLY B CA 1
ATOM 1686 C C . GLY B 1 66 ? -12.656 -8.422 -10.156 1 98.5 66 GLY B C 1
ATOM 1687 O O . GLY B 1 66 ? -12.203 -8.93 -11.18 1 98.5 66 GLY B O 1
ATOM 1688 N N . ARG B 1 67 ? -13.922 -8.258 -9.969 1 98.19 67 ARG B N 1
ATOM 1689 C CA . ARG B 1 67 ? -14.922 -8.758 -10.906 1 98.19 67 ARG B CA 1
ATOM 1690 C C . ARG B 1 67 ? -14.758 -8.102 -12.273 1 98.19 67 ARG B C 1
ATOM 1692 O O . ARG B 1 67 ? -14.758 -8.789 -13.305 1 98.19 67 ARG B O 1
ATOM 1699 N N . ALA B 1 68 ? -14.586 -6.824 -12.266 1 98.44 68 ALA B N 1
ATOM 1700 C CA . ALA B 1 68 ? -14.477 -6.086 -13.523 1 98.44 68 ALA B CA 1
ATOM 1701 C C . ALA B 1 68 ? -13.195 -6.457 -14.258 1 98.44 68 ALA B C 1
ATOM 1703 O O . ALA B 1 68 ? -13.117 -6.34 -15.484 1 98.44 68 ALA B O 1
ATOM 1704 N N . ALA B 1 69 ? -12.188 -6.906 -13.547 1 98.12 69 ALA B N 1
ATOM 1705 C CA . ALA B 1 69 ? -10.891 -7.219 -14.148 1 98.12 69 ALA B CA 1
ATOM 1706 C C . ALA B 1 69 ? -10.797 -8.695 -14.516 1 98.12 69 ALA B C 1
ATOM 1708 O O . ALA B 1 69 ? -9.805 -9.141 -15.102 1 98.12 69 ALA B O 1
ATOM 1709 N N . GLY B 1 70 ? -11.758 -9.484 -14.203 1 98.06 70 GLY B N 1
ATOM 1710 C CA . GLY B 1 70 ? -11.703 -10.922 -14.422 1 98.06 70 GLY B CA 1
ATOM 1711 C C . GLY B 1 70 ? -10.93 -11.664 -13.352 1 98.06 70 GLY B C 1
ATOM 1712 O O . GLY B 1 70 ? -10.461 -12.781 -13.578 1 98.06 70 GLY B O 1
ATOM 1713 N N . LEU B 1 71 ? -10.664 -11.031 -12.234 1 98.5 71 LEU B N 1
ATOM 1714 C CA . LEU B 1 71 ? -10.023 -11.609 -11.062 1 98.5 71 LEU B CA 1
ATOM 1715 C C . LEU B 1 71 ? -11.039 -11.867 -9.953 1 98.5 71 LEU B C 1
ATOM 1717 O O . LEU B 1 71 ? -11.016 -11.195 -8.914 1 98.5 71 LEU B O 1
ATOM 1721 N N . ASN B 1 72 ? -11.75 -12.922 -10.055 1 97.81 72 ASN B N 1
ATOM 1722 C CA . ASN B 1 72 ? -13.039 -13.055 -9.383 1 97.81 72 ASN B CA 1
ATOM 1723 C C . ASN B 1 72 ? -12.875 -13.516 -7.938 1 97.81 72 ASN B C 1
ATOM 1725 O O . ASN B 1 72 ? -13.836 -13.484 -7.16 1 97.81 72 ASN B O 1
ATOM 1729 N N . GLN B 1 73 ? -11.766 -14.008 -7.543 1 98.12 73 GLN B N 1
ATOM 1730 C CA . GLN B 1 73 ? -11.5 -14.281 -6.133 1 98.12 73 GLN B CA 1
ATOM 1731 C C . GLN B 1 73 ? -10.914 -13.055 -5.438 1 98.12 73 GLN B C 1
ATOM 1733 O O . GLN B 1 73 ? -10.031 -12.391 -5.984 1 98.12 73 GLN B O 1
ATOM 1738 N N . HIS B 1 74 ? -11.461 -12.727 -4.289 1 97.38 74 HIS B N 1
ATOM 1739 C CA . HIS B 1 74 ? -10.891 -11.586 -3.586 1 97.38 74 HIS B CA 1
ATOM 1740 C C . HIS B 1 74 ? -10.852 -11.828 -2.082 1 97.38 74 HIS B C 1
ATOM 1742 O O . HIS B 1 74 ? -11.656 -12.594 -1.551 1 97.38 74 HIS B O 1
ATOM 1748 N N . ARG B 1 75 ? -9.875 -11.297 -1.425 1 96.5 75 ARG B N 1
ATOM 1749 C CA . ARG B 1 75 ? -9.75 -11.148 0.022 1 96.5 75 ARG B CA 1
ATOM 1750 C C . ARG B 1 75 ? -9.359 -9.727 0.398 1 96.5 75 ARG B C 1
ATOM 1752 O O . ARG B 1 75 ? -8.547 -9.094 -0.279 1 96.5 75 ARG B O 1
ATOM 1759 N N . PHE B 1 76 ? -10.008 -9.281 1.396 1 95.44 76 PHE B N 1
ATOM 1760 C CA . PHE B 1 76 ? -9.75 -7.938 1.913 1 95.44 76 PHE B CA 1
ATOM 1761 C C . PHE B 1 76 ? -9.477 -7.98 3.412 1 95.44 76 PHE B C 1
ATOM 1763 O O . PHE B 1 76 ? -10.109 -8.742 4.141 1 95.44 76 PHE B O 1
ATOM 1770 N N . VAL B 1 77 ? -8.5 -7.148 3.873 1 91.25 77 VAL B N 1
ATOM 1771 C CA . VAL B 1 77 ? -8.242 -6.965 5.297 1 91.25 77 VAL B CA 1
ATOM 1772 C C . VAL B 1 77 ? -8.164 -5.473 5.617 1 91.25 77 VAL B C 1
ATOM 1774 O O . VAL B 1 77 ? -7.465 -4.723 4.934 1 91.25 77 VAL B O 1
ATOM 1777 N N . ALA B 1 78 ? -8.891 -5.121 6.621 1 90.44 78 ALA B N 1
ATOM 1778 C CA . ALA B 1 78 ? -8.93 -3.723 7.039 1 90.44 78 ALA B CA 1
ATOM 1779 C C . ALA B 1 78 ? -7.773 -3.395 7.977 1 90.44 78 ALA B C 1
ATOM 1781 O O . ALA B 1 78 ? -7.477 -4.16 8.898 1 90.44 78 ALA B O 1
ATOM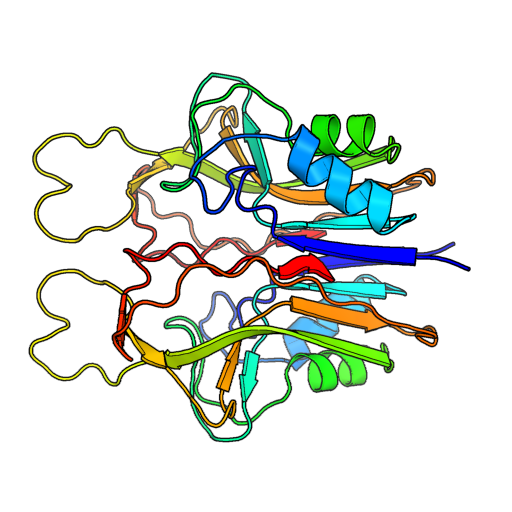 1782 N N . SER B 1 79 ? -7.129 -2.309 7.629 1 85.94 79 SER B N 1
ATOM 1783 C CA . SER B 1 79 ? -6.188 -1.737 8.586 1 85.94 79 SER B CA 1
ATOM 1784 C C . SER B 1 79 ? -6.852 -0.655 9.438 1 85.94 79 SER B C 1
ATOM 1786 O O . SER B 1 79 ? -6.324 -0.268 10.477 1 85.94 79 SER B O 1
ATOM 1788 N N . LEU B 1 80 ? -7.965 -0.185 8.961 1 86.88 80 LEU B N 1
ATOM 1789 C CA . LEU B 1 80 ? -8.664 0.91 9.625 1 86.88 80 LEU B CA 1
ATOM 1790 C C . LEU B 1 80 ? -10.18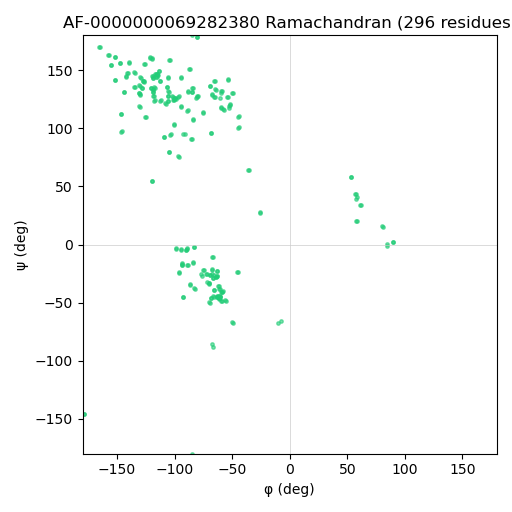 0.731 9.516 1 86.88 80 LEU B C 1
ATOM 1792 O O . LEU B 1 80 ? -10.695 0.417 8.438 1 86.88 80 LEU B O 1
ATOM 1796 N N . ASP B 1 81 ? -10.82 0.863 10.594 1 91.06 81 ASP B N 1
ATOM 1797 C CA . ASP B 1 81 ? -12.273 0.988 10.664 1 91.06 81 ASP B CA 1
ATOM 1798 C C . ASP B 1 81 ? -12.688 2.404 11.055 1 91.06 81 ASP B C 1
ATOM 1800 O O . ASP B 1 81 ? -12.68 2.752 12.242 1 91.06 81 ASP B O 1
ATOM 1804 N N . ALA B 1 82 ? -12.922 3.207 10.07 1 90.38 82 ALA B N 1
ATOM 1805 C CA . ALA B 1 82 ? -13.172 4.617 10.344 1 90.38 82 ALA B CA 1
ATOM 1806 C C . ALA B 1 82 ? -13.773 5.316 9.125 1 90.38 82 ALA B C 1
ATOM 1808 O O . ALA B 1 82 ? -13.859 4.727 8.047 1 90.38 82 ALA B O 1
ATOM 1809 N N . PHE B 1 83 ? -14.227 6.523 9.328 1 91.38 83 PHE B N 1
ATOM 1810 C CA . PHE B 1 83 ? -14.656 7.387 8.234 1 91.38 83 PHE B CA 1
ATOM 1811 C C . PHE B 1 83 ? -14.203 8.82 8.469 1 91.38 83 PHE B C 1
ATOM 1813 O O . PHE B 1 83 ? -13.906 9.211 9.602 1 91.38 83 PHE B O 1
ATOM 1820 N N . LEU B 1 84 ? -14.125 9.484 7.344 1 88.62 84 LEU B N 1
ATOM 1821 C CA . LEU B 1 84 ? -13.68 10.867 7.398 1 88.62 84 LEU B CA 1
ATOM 1822 C C . LEU B 1 84 ? -14.703 11.742 8.109 1 88.62 84 LEU B C 1
ATOM 1824 O O . LEU B 1 84 ? -15.898 11.688 7.801 1 88.62 84 LEU B O 1
ATOM 1828 N N . ALA B 1 85 ? -14.086 12.453 9.062 1 85.06 85 ALA B N 1
ATOM 1829 C CA . ALA B 1 85 ? -14.961 13.359 9.797 1 85.06 85 ALA B CA 1
ATOM 1830 C C . ALA B 1 85 ? -15.43 14.516 8.906 1 85.06 85 ALA B C 1
ATOM 1832 O O . ALA B 1 85 ? -14.688 14.977 8.039 1 85.06 85 ALA B O 1
ATOM 1833 N N . GLU B 1 86 ? -16.656 14.844 8.961 1 71.19 86 GLU B N 1
ATOM 1834 C CA . GLU B 1 86 ? -17.172 16 8.25 1 71.19 86 GLU B CA 1
ATOM 1835 C C . GLU B 1 86 ? -16.484 17.281 8.688 1 71.19 86 GLU B C 1
ATOM 1837 O O . GLU B 1 86 ? -16.094 17.422 9.852 1 71.19 86 GLU B O 1
ATOM 1842 N N . GLU B 1 87 ? -15.75 18 7.738 1 56.28 87 GLU B N 1
ATOM 1843 C CA . GLU B 1 87 ? -15.133 19.281 8.07 1 56.28 87 GLU B CA 1
ATOM 1844 C C . GLU B 1 87 ? -16 20.078 9.047 1 56.28 87 GLU B C 1
ATOM 1846 O O . GLU B 1 87 ? -17.156 20.359 8.758 1 56.28 87 GLU B O 1
ATOM 1851 N N . ASP B 1 88 ? -16.281 19.75 10.203 1 47.97 88 ASP B N 1
ATOM 1852 C CA . ASP B 1 88 ? -16.906 20.844 10.953 1 47.97 88 ASP B CA 1
ATOM 1853 C C . ASP B 1 88 ? -15.992 22.062 11.031 1 47.97 88 ASP B C 1
ATOM 1855 O O . ASP B 1 88 ? -14.766 21.922 10.922 1 47.97 88 ASP B O 1
ATOM 1859 N N . GLY B 1 89 ? -16.297 23.344 10.75 1 42.97 89 GLY B N 1
ATOM 1860 C CA . GLY B 1 89 ? -15.695 24.672 10.82 1 42.97 89 GLY B CA 1
ATOM 1861 C C . GLY B 1 89 ? -14.391 24.688 11.602 1 42.97 89 GLY B C 1
ATOM 1862 O O . GLY B 1 89 ? -13.5 25.484 11.305 1 42.97 89 GLY B O 1
ATOM 1863 N N . ARG B 1 90 ? -14.336 24.484 12.789 1 40 90 ARG B N 1
ATOM 1864 C CA . ARG B 1 90 ? -13.273 24.75 13.75 1 40 90 ARG B CA 1
ATOM 1865 C C . ARG B 1 90 ? -12.078 23.828 13.516 1 40 90 ARG B C 1
ATOM 1867 O O . ARG B 1 90 ? -10.938 24.203 13.805 1 40 90 ARG B O 1
ATOM 1874 N N . ALA B 1 91 ? -12.312 22.656 13.43 1 41.59 91 ALA B N 1
ATOM 1875 C CA . ALA B 1 91 ? -11.234 21.672 13.453 1 41.59 91 ALA B CA 1
ATOM 1876 C C . ALA B 1 91 ? -10.273 21.875 12.289 1 41.59 91 ALA B C 1
ATOM 1878 O O . ALA B 1 91 ? -9.117 21.438 12.344 1 41.59 91 ALA B O 1
ATOM 1879 N N . TYR B 1 92 ? -10.797 22.312 11.039 1 42.28 92 TYR B N 1
ATOM 1880 C CA . TYR B 1 92 ? -10.07 22.375 9.773 1 42.28 92 TYR B CA 1
ATOM 1881 C C . TYR B 1 92 ? -9.023 23.484 9.797 1 42.28 92 TYR B C 1
ATOM 1883 O O . TYR B 1 92 ? -8.305 23.688 8.812 1 42.28 92 TYR B O 1
ATOM 1891 N N . ARG B 1 93 ? -9.438 24.453 10.484 1 40.38 93 ARG B N 1
ATOM 1892 C CA . ARG B 1 93 ? -8.695 25.703 10.266 1 40.38 93 ARG B CA 1
ATOM 1893 C C . ARG B 1 93 ? -7.195 25.453 10.359 1 40.38 93 ARG B C 1
ATOM 1895 O O . ARG B 1 93 ? -6.414 26.078 9.641 1 40.38 93 ARG B O 1
ATOM 1902 N N . CYS B 1 94 ? -6.918 25.156 11.523 1 38.91 94 CYS B N 1
ATOM 1903 C CA . CYS B 1 94 ? -5.461 25.234 11.594 1 38.91 94 CYS B CA 1
ATOM 1904 C C . CYS B 1 94 ? -4.812 24.156 10.734 1 38.91 94 CYS B C 1
ATOM 1906 O O . CYS B 1 94 ? -3.92 24.453 9.938 1 38.91 94 CYS B O 1
ATOM 1908 N N . CYS B 1 95 ? -4.59 22.922 11.328 1 45.31 95 CYS B N 1
ATOM 1909 C CA . CYS B 1 95 ? -3.662 21.922 10.812 1 45.31 95 CYS B CA 1
ATOM 1910 C C . CYS B 1 95 ? -4.363 20.969 9.844 1 45.31 95 CYS B C 1
ATOM 1912 O O . CYS B 1 95 ? -5.535 20.641 10.039 1 45.31 95 CYS B O 1
ATOM 1914 N N . SER B 1 96 ? -4.367 21.141 8.492 1 50.69 96 SER B N 1
ATOM 1915 C CA . SER B 1 96 ? -4.82 20.359 7.336 1 50.69 96 SER B CA 1
ATOM 1916 C C . SER B 1 96 ? -4.836 18.859 7.645 1 50.69 96 SER B C 1
ATOM 1918 O O . SER B 1 96 ? -4.758 18.047 6.734 1 50.69 96 SER B O 1
ATOM 1920 N N . SER B 1 97 ? -5.004 18.438 8.875 1 59.5 97 SER B N 1
ATOM 1921 C CA . SER B 1 97 ? -4.93 17.031 9.25 1 59.5 97 SER B CA 1
ATOM 1922 C C . SER B 1 97 ? -6.238 16.312 8.945 1 59.5 97 SER B C 1
ATOM 1924 O O . SER B 1 97 ? -7.32 16.875 9.086 1 59.5 97 SER B O 1
ATOM 1926 N N . GLU B 1 98 ? -6.168 15.258 8.25 1 72.69 98 GLU B N 1
ATOM 1927 C CA . GLU B 1 98 ? -7.285 14.336 8.078 1 72.69 98 GLU B CA 1
ATOM 1928 C C . GLU B 1 98 ? -7.793 13.82 9.422 1 72.69 98 GLU B C 1
ATOM 1930 O O . GLU B 1 98 ? -7.023 13.281 10.219 1 72.69 98 GLU B O 1
ATOM 1935 N N . VAL B 1 99 ? -9.055 14.18 9.734 1 76.75 99 VAL B N 1
ATOM 1936 C CA . VAL B 1 99 ? -9.664 13.672 10.953 1 76.75 99 VAL B CA 1
ATOM 1937 C C . VAL B 1 99 ? -10.617 12.523 10.625 1 76.75 99 VAL B C 1
ATOM 1939 O O . VAL B 1 99 ? -11.516 12.68 9.797 1 76.75 99 VAL B O 1
ATOM 1942 N N . LEU B 1 100 ? -10.398 11.469 11.289 1 84.06 100 LEU B N 1
ATOM 1943 C CA . LEU B 1 100 ? -11.227 10.281 11.086 1 84.06 100 LEU B CA 1
ATOM 1944 C C . LEU B 1 100 ? -12.023 9.953 12.344 1 84.06 100 LEU B C 1
ATOM 1946 O O . LEU B 1 100 ? -11.578 10.234 13.461 1 84.06 100 LEU B O 1
ATOM 1950 N N . VAL B 1 101 ? -13.188 9.461 12.117 1 87 101 VAL B N 1
ATOM 1951 C CA . VAL B 1 101 ? -14.023 8.953 13.203 1 87 101 VAL B CA 1
ATOM 1952 C C . VAL B 1 101 ? -14.039 7.43 13.18 1 87 101 VAL B C 1
ATOM 1954 O O . VAL B 1 101 ? -14.281 6.816 12.141 1 87 101 VAL B O 1
ATOM 1957 N N . ARG B 1 102 ? -13.734 6.871 14.297 1 89 102 ARG B N 1
ATOM 1958 C CA . ARG B 1 102 ? -13.766 5.418 14.398 1 89 102 ARG B CA 1
ATOM 1959 C C . ARG B 1 102 ? -15.156 4.875 14.086 1 89 102 ARG B C 1
ATOM 1961 O O . ARG B 1 102 ? -16.156 5.402 14.578 1 89 102 ARG B O 1
ATOM 1968 N N . ASP B 1 103 ? -15.203 3.902 13.281 1 91.75 103 ASP B N 1
ATOM 1969 C CA . ASP B 1 103 ? -16.469 3.262 12.938 1 91.75 103 ASP B CA 1
ATOM 1970 C C . ASP B 1 103 ? -16.625 1.925 13.656 1 91.75 103 ASP B C 1
ATOM 1972 O O . ASP B 1 103 ? -16.25 0.879 13.125 1 91.75 103 ASP B O 1
ATOM 1976 N N . ARG B 1 104 ? -17.219 1.845 14.719 1 89.5 104 ARG B N 1
ATOM 1977 C CA . ARG B 1 104 ? -17.344 0.664 15.562 1 89.5 104 ARG B CA 1
ATOM 1978 C C . ARG B 1 104 ? -18.188 -0.409 14.891 1 89.5 104 ARG B C 1
ATOM 1980 O O . ARG B 1 104 ? -18.125 -1.583 15.258 1 89.5 104 ARG B O 1
ATOM 1987 N N . GLN B 1 105 ? -18.984 -0.008 13.961 1 93.12 105 GLN B N 1
ATOM 1988 C CA . GLN B 1 105 ? -19.828 -0.963 13.258 1 93.12 105 GLN B CA 1
ATOM 1989 C C . GLN B 1 105 ? -19.125 -1.536 12.039 1 93.12 105 GLN B C 1
ATOM 1991 O O . GLN B 1 105 ? -19.672 -2.375 11.328 1 93.12 105 GLN B O 1
ATOM 1996 N N . CYS B 1 106 ? -17.969 -1.077 11.758 1 92.88 106 CYS B N 1
ATOM 1997 C CA . CYS B 1 106 ? -17.109 -1.559 10.68 1 92.88 106 CYS B CA 1
ATOM 1998 C C . CYS B 1 106 ? -17.812 -1.447 9.336 1 92.88 106 CYS B C 1
ATOM 2000 O O . CYS B 1 106 ? -17.719 -2.346 8.5 1 92.88 106 CYS B O 1
ATOM 2002 N N . GLN B 1 107 ? -18.547 -0.319 9.125 1 96.81 107 GLN B N 1
ATOM 2003 C CA . GLN B 1 107 ? -19.25 -0.102 7.867 1 96.81 107 GLN B CA 1
ATOM 2004 C C . GLN B 1 107 ? -18.359 0.613 6.855 1 96.81 107 GLN B C 1
ATOM 2006 O O . GLN B 1 107 ? -18.688 0.673 5.668 1 96.81 107 GLN B O 1
ATOM 2011 N N . SER B 1 108 ? -17.328 1.214 7.312 1 96.5 108 SER B N 1
ATOM 2012 C CA . SER B 1 108 ? -16.328 1.891 6.48 1 96.5 108 SER B CA 1
ATOM 2013 C C . SER B 1 108 ? -14.914 1.454 6.844 1 96.5 108 SER B C 1
ATOM 2015 O O . SER B 1 108 ? -14.469 1.657 7.973 1 96.5 108 SER B O 1
ATOM 2017 N N . GLN B 1 109 ? -14.305 0.881 5.879 1 94.75 109 GLN B N 1
ATOM 2018 C CA . GLN B 1 109 ? -13.008 0.261 6.152 1 94.75 109 GLN B CA 1
ATOM 2019 C C . GLN B 1 109 ? -11.992 0.617 5.074 1 94.75 109 GLN B C 1
ATOM 2021 O O . GLN B 1 109 ? -12.359 0.856 3.924 1 94.75 109 GLN B O 1
ATOM 2026 N N . TYR B 1 110 ? -10.766 0.706 5.477 1 92.38 110 TYR B N 1
ATOM 2027 C CA . TYR B 1 110 ? -9.609 0.958 4.625 1 92.38 110 TYR B CA 1
ATOM 2028 C C . TYR B 1 110 ? -8.523 -0.086 4.859 1 92.38 110 TYR B C 1
ATOM 2030 O O . TYR B 1 110 ? -8.266 -0.477 6 1 92.38 110 TYR B O 1
ATOM 2038 N N . GLY B 1 111 ? -7.969 -0.6 3.736 1 90.56 111 GLY B N 1
ATOM 2039 C CA . GLY B 1 111 ? -6.926 -1.601 3.902 1 90.56 111 GLY B CA 1
ATOM 2040 C C . GLY B 1 111 ? -6.348 -2.084 2.588 1 90.56 111 GLY B C 1
ATOM 2041 O O . GLY B 1 111 ? -6.098 -1.286 1.682 1 90.56 111 GLY B O 1
ATOM 2042 N N . ILE B 1 112 ? -5.992 -3.375 2.594 1 91.81 112 ILE B N 1
ATOM 2043 C CA . ILE B 1 112 ? -5.375 -4.012 1.436 1 91.81 112 ILE B CA 1
ATOM 2044 C C . ILE B 1 112 ? -6.227 -5.195 0.981 1 91.81 112 ILE B C 1
ATOM 2046 O O . ILE B 1 112 ? -7.062 -5.691 1.737 1 91.81 112 ILE B O 1
ATOM 2050 N N . ALA B 1 113 ? -5.973 -5.57 -0.26 1 96.06 113 ALA B N 1
ATOM 2051 C CA . ALA B 1 113 ? -6.746 -6.684 -0.811 1 96.06 113 ALA B CA 1
ATOM 2052 C C . ALA B 1 113 ? -5.91 -7.492 -1.798 1 96.06 113 ALA B C 1
ATOM 2054 O O . ALA B 1 113 ? -4.914 -7 -2.33 1 96.06 113 ALA B O 1
ATOM 2055 N N . ILE B 1 114 ? -6.316 -8.719 -1.956 1 97.19 114 ILE B N 1
ATOM 2056 C CA . ILE B 1 114 ? -5.84 -9.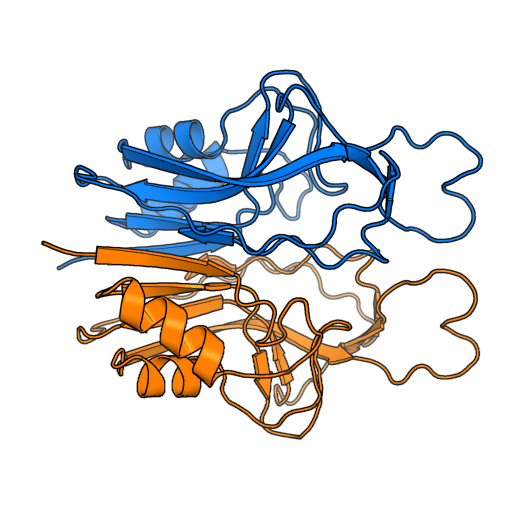57 -3.039 1 97.19 114 ILE B CA 1
ATOM 2057 C C . ILE B 1 114 ? -7.016 -9.984 -3.922 1 97.19 114 ILE B C 1
ATOM 2059 O O . ILE B 1 114 ? -8.07 -10.383 -3.42 1 97.19 114 ILE B O 1
ATOM 2063 N N . VAL B 1 115 ? -6.836 -9.758 -5.176 1 98.12 115 VAL B N 1
ATOM 2064 C CA . VAL B 1 115 ? -7.785 -10.289 -6.152 1 98.12 115 VAL B CA 1
ATOM 2065 C C . VAL B 1 115 ? -7.078 -11.289 -7.066 1 98.12 115 VAL B C 1
ATOM 2067 O O . VAL B 1 115 ? -5.898 -11.125 -7.387 1 98.12 115 VAL B O 1
ATOM 2070 N N . SER B 1 116 ? -7.883 -12.32 -7.492 1 98.25 116 SER B N 1
ATOM 2071 C CA . SER B 1 116 ? -7.223 -13.43 -8.18 1 98.25 116 SER B CA 1
ATOM 2072 C C . SER B 1 116 ? -8.164 -14.109 -9.164 1 98.25 116 SER B C 1
ATOM 2074 O O . SER B 1 116 ? -9.359 -14.273 -8.883 1 98.25 116 SER B O 1
ATOM 2076 N N . ARG B 1 117 ? -7.539 -14.469 -10.289 1 97.31 117 ARG B N 1
ATOM 2077 C CA . ARG B 1 117 ? -8.25 -15.344 -11.219 1 97.31 117 ARG B CA 1
ATOM 2078 C C . ARG B 1 117 ? -8.25 -16.781 -10.727 1 97.31 117 ARG B C 1
ATOM 2080 O O . ARG B 1 117 ? -9.133 -17.562 -11.086 1 97.31 117 ARG B O 1
ATOM 2087 N N . LEU B 1 118 ? -7.266 -17.078 -9.938 1 96.94 118 LEU B N 1
ATOM 2088 C CA . LEU B 1 118 ? -7.105 -18.406 -9.352 1 96.94 118 LEU B CA 1
ATOM 2089 C C . LEU B 1 118 ? -7.871 -18.516 -8.039 1 96.94 118 LEU B C 1
ATOM 2091 O O . LEU B 1 118 ? -8.016 -17.516 -7.316 1 96.94 118 LEU B O 1
ATOM 2095 N N . ARG B 1 119 ? -8.305 -19.688 -7.711 1 96.69 119 ARG B N 1
ATOM 2096 C CA . ARG B 1 119 ? -9.008 -19.906 -6.449 1 96.69 119 ARG B CA 1
ATOM 2097 C C . ARG B 1 119 ? -8.094 -19.641 -5.258 1 96.69 119 ARG B C 1
ATOM 2099 O O . ARG B 1 119 ? -6.938 -20.062 -5.242 1 96.69 119 ARG B O 1
ATOM 2106 N N . ILE B 1 120 ? -8.578 -18.922 -4.34 1 96.19 120 ILE B N 1
ATOM 2107 C CA . ILE B 1 120 ? -7.883 -18.75 -3.068 1 96.19 120 ILE B CA 1
ATOM 2108 C C . ILE B 1 120 ? -8.289 -19.859 -2.1 1 96.19 120 ILE B C 1
ATOM 2110 O O . ILE B 1 120 ? -9.445 -19.922 -1.675 1 96.19 120 ILE B O 1
ATOM 2114 N N . LEU B 1 121 ? -7.41 -20.672 -1.709 1 95.56 121 LEU B N 1
ATOM 2115 C CA . LEU B 1 121 ? -7.688 -21.859 -0.908 1 95.56 121 LEU B CA 1
ATOM 2116 C C . LEU B 1 121 ? -7.777 -21.516 0.573 1 95.56 121 LEU B C 1
ATOM 2118 O O . LEU B 1 121 ? -8.555 -22.125 1.313 1 95.56 121 LEU B O 1
ATOM 2122 N N . ASP B 1 122 ? -6.938 -20.625 0.955 1 93.88 122 ASP B N 1
ATOM 2123 C CA . ASP B 1 122 ? -6.879 -20.172 2.344 1 93.88 122 ASP B CA 1
ATOM 2124 C C . ASP B 1 122 ? -6.285 -18.766 2.443 1 93.88 122 ASP B C 1
ATOM 2126 O O . ASP B 1 122 ? -5.66 -18.281 1.497 1 93.88 122 ASP B O 1
ATOM 2130 N N . SER B 1 123 ? -6.676 -18.141 3.496 1 92.31 123 SER B N 1
ATOM 2131 C CA . SER B 1 123 ? -6.105 -16.828 3.76 1 92.31 123 SER B CA 1
ATOM 2132 C C . SER B 1 123 ? -5.867 -16.625 5.25 1 92.31 123 SER B C 1
ATOM 2134 O O . SER B 1 123 ? -6.59 -17.172 6.086 1 92.31 123 SER B O 1
ATOM 2136 N N . ARG B 1 124 ? -4.75 -15.891 5.555 1 90.81 124 ARG B N 1
ATOM 2137 C CA . ARG B 1 124 ? -4.418 -15.484 6.914 1 90.81 124 ARG B CA 1
ATOM 2138 C C . ARG B 1 124 ? -4.18 -13.977 6.992 1 90.81 124 ARG B C 1
ATOM 2140 O O . ARG B 1 124 ? -3.58 -13.391 6.086 1 90.81 124 ARG B O 1
ATOM 2147 N N . GLU B 1 125 ? -4.645 -13.422 8.031 1 87.81 125 GLU B N 1
ATOM 2148 C CA . GLU B 1 125 ? -4.5 -11.984 8.242 1 87.81 125 GLU B CA 1
ATOM 2149 C C . GLU B 1 125 ? -3.676 -11.695 9.492 1 87.81 125 GLU B C 1
ATOM 2151 O O . GLU B 1 125 ? -3.809 -12.383 10.508 1 87.81 125 GLU B O 1
ATOM 2156 N N . LEU B 1 126 ? -2.768 -10.742 9.336 1 81.12 126 LEU B N 1
ATOM 2157 C CA . LEU B 1 126 ? -1.996 -10.258 10.477 1 81.12 126 LEU B CA 1
ATOM 2158 C C . LEU B 1 126 ? -2.266 -8.773 10.727 1 81.12 126 LEU B C 1
ATOM 2160 O O . LEU B 1 126 ? -2.15 -7.957 9.805 1 81.12 126 LEU B O 1
ATOM 2164 N N . HIS B 1 127 ? -2.676 -8.477 11.891 1 76.25 127 HIS B N 1
ATOM 2165 C CA . HIS B 1 127 ? -2.926 -7.102 12.297 1 76.25 127 HIS B CA 1
ATOM 2166 C C . HIS B 1 127 ? -1.85 -6.609 13.258 1 76.25 127 HIS B C 1
ATOM 2168 O O . HIS B 1 127 ? -1.524 -7.293 14.234 1 76.25 127 HIS B O 1
ATOM 2174 N N . PHE B 1 128 ? -1.193 -5.527 12.789 1 68.56 128 PHE B N 1
ATOM 2175 C CA . PHE B 1 128 ? -0.174 -4.977 13.68 1 68.56 128 PHE B CA 1
ATOM 2176 C C . PHE B 1 128 ? -0.736 -3.824 14.5 1 68.56 128 PHE B C 1
ATOM 2178 O O . PHE B 1 128 ? -1.321 -2.891 13.945 1 68.56 128 PHE B O 1
ATOM 2185 N N . SER B 1 129 ? -1.499 -4.102 15.469 1 55.62 129 SER B N 1
ATOM 2186 C CA . SER B 1 129 ? -2.289 -3.189 16.297 1 55.62 129 SER B CA 1
ATOM 2187 C C . SER B 1 129 ? -1.477 -1.961 16.688 1 55.62 129 SER B C 1
ATOM 2189 O O . SER B 1 129 ? -0.296 -2.072 17.031 1 55.62 129 SER B O 1
ATOM 2191 N N . CYS B 1 130 ? -1.839 -0.8 16.141 1 53.59 130 CYS B N 1
ATOM 2192 C CA . CYS B 1 130 ? -1.437 0.4 16.859 1 53.59 130 CYS B CA 1
ATOM 2193 C C . CYS B 1 130 ? -2.396 0.69 18 1 53.59 130 CYS B C 1
ATOM 2195 O O . CYS B 1 130 ? -3.584 0.377 17.922 1 53.59 130 CYS B O 1
ATOM 2197 N N . PRO B 1 131 ? -1.865 0.843 19.188 1 50.19 131 PRO B N 1
ATOM 2198 C CA . PRO B 1 131 ? -2.803 1.244 20.25 1 50.19 131 PRO B CA 1
ATOM 2199 C C . PRO B 1 131 ? -3.756 2.35 19.797 1 50.19 131 PRO B C 1
ATOM 2201 O O . PRO B 1 131 ? -3.33 3.318 19.156 1 50.19 131 PRO B O 1
ATOM 2204 N N . ALA B 1 132 ? -5.004 1.91 19.469 1 53.5 132 ALA B N 1
ATOM 2205 C CA . ALA B 1 132 ? -6.008 2.922 19.141 1 53.5 132 ALA B CA 1
ATOM 2206 C C . ALA B 1 132 ? -6.133 3.945 20.266 1 53.5 132 ALA B C 1
ATOM 2208 O O . ALA B 1 132 ? -6.027 3.598 21.453 1 53.5 132 ALA B O 1
ATOM 2209 N N . PRO B 1 133 ? -6 5.234 19.797 1 52.91 133 PRO B N 1
ATOM 2210 C CA . PRO B 1 133 ? -6.293 6.176 20.875 1 52.91 133 PRO B CA 1
ATOM 2211 C C . PRO B 1 133 ? -7.652 5.926 21.531 1 52.91 133 PRO B C 1
ATOM 2213 O O . PRO B 1 133 ? -8.523 5.297 20.922 1 52.91 133 PRO B O 1
ATOM 2216 N N . ASP B 1 134 ? -7.672 6.086 22.781 1 56.88 134 ASP B N 1
ATOM 2217 C CA . ASP B 1 134 ? -8.906 6.043 23.547 1 56.88 134 ASP B CA 1
ATOM 2218 C C . ASP B 1 134 ? -10.016 6.844 22.859 1 56.88 134 ASP B C 1
ATOM 2220 O O . ASP B 1 134 ? -11.195 6.5 22.969 1 56.88 134 ASP B O 1
ATOM 2224 N N . ASP B 1 135 ? -9.609 7.793 22.031 1 64.38 135 ASP B N 1
ATOM 2225 C CA . ASP B 1 135 ? -10.609 8.664 21.422 1 64.38 135 ASP B CA 1
ATOM 2226 C C . ASP B 1 135 ? -11.023 8.141 20.047 1 64.38 135 ASP B C 1
ATOM 2228 O O . ASP B 1 135 ? -10.234 7.473 19.359 1 64.38 135 ASP B O 1
ATOM 2232 N N . ASP B 1 136 ? -12.32 8.359 19.844 1 73.44 136 ASP B N 1
ATOM 2233 C CA . ASP B 1 136 ? -12.898 7.93 18.578 1 73.44 136 ASP B CA 1
ATOM 2234 C C . ASP B 1 136 ? -12.344 8.742 17.422 1 73.44 136 ASP B C 1
ATOM 2236 O O . ASP B 1 136 ? -12.547 8.391 16.25 1 73.44 136 ASP B O 1
ATOM 2240 N N . LEU B 1 137 ? -11.664 9.781 17.797 1 70.31 137 LEU B N 1
ATOM 2241 C CA . LEU B 1 137 ? -11.109 10.617 16.75 1 70.31 137 LEU B CA 1
ATOM 2242 C C . LEU B 1 137 ? -9.656 10.258 16.484 1 70.31 137 LEU B C 1
ATOM 2244 O O . LEU B 1 137 ? -8.883 10.039 17.406 1 70.31 137 LEU B O 1
ATOM 2248 N N . MET B 1 138 ? -9.438 10.016 15.242 1 67.69 138 MET B N 1
ATOM 2249 C CA . MET B 1 138 ? -8.078 9.719 14.812 1 67.69 138 MET B CA 1
ATOM 2250 C C . MET B 1 138 ? -7.52 10.836 13.938 1 67.69 138 MET B C 1
ATOM 2252 O O . MET B 1 138 ? -8.18 11.281 12.992 1 67.69 138 MET B O 1
ATOM 2256 N N . PHE B 1 139 ? -6.434 11.336 14.344 1 61.06 139 PHE B N 1
ATOM 2257 C CA . PHE B 1 139 ? -5.758 12.375 13.57 1 61.06 139 PHE B CA 1
ATOM 2258 C C . PHE B 1 139 ? -4.602 11.789 12.773 1 61.06 139 PHE B C 1
ATOM 2260 O O . PHE B 1 139 ? -3.6 11.352 13.344 1 61.06 139 PHE B O 1
ATOM 2267 N N . MET B 1 140 ? -4.816 11.609 11.5 1 58.19 140 MET B N 1
ATOM 2268 C CA . MET B 1 140 ? -3.906 10.859 10.641 1 58.19 140 MET B CA 1
ATOM 2269 C C . MET B 1 140 ? -2.543 11.539 10.562 1 58.19 140 MET B C 1
ATOM 2271 O O . MET B 1 140 ? -1.547 10.898 10.211 1 58.19 140 MET B O 1
ATOM 2275 N N . ASP B 1 141 ? -2.473 12.703 10.719 1 52.28 141 ASP B N 1
ATOM 2276 C CA . ASP B 1 141 ? -1.153 13.328 10.781 1 52.28 141 ASP B CA 1
ATOM 2277 C C . ASP B 1 141 ? -0.369 12.82 11.992 1 52.28 141 ASP B C 1
ATOM 2279 O O . ASP B 1 141 ? 0.862 12.867 12.008 1 52.28 141 ASP B O 1
ATOM 2283 N N . ARG B 1 142 ? -1.118 12.477 12.906 1 45.44 142 ARG B N 1
ATOM 2284 C CA . ARG B 1 142 ? -0.489 12.078 14.164 1 45.44 142 ARG B CA 1
ATOM 2285 C C . ARG B 1 142 ? -0.335 10.562 14.242 1 45.44 142 ARG B C 1
ATOM 2287 O O . ARG B 1 142 ? 0.47 10.062 15.031 1 45.44 142 ARG B O 1
ATOM 2294 N N . GLU B 1 143 ? -1.225 10.008 13.453 1 47.91 143 GLU B N 1
ATOM 2295 C CA . GLU B 1 143 ? -1.32 8.586 13.75 1 47.91 143 GLU B CA 1
ATOM 2296 C C . GLU B 1 143 ? -0.651 7.746 12.664 1 47.91 143 GLU B C 1
ATOM 2298 O O . GLU B 1 143 ? -0.62 8.148 11.5 1 47.91 143 GLU B O 1
ATOM 2303 N N . GLN B 1 144 ? 0.129 6.852 13.117 1 48.66 144 GLN B N 1
ATOM 2304 C CA . GLN B 1 144 ? 0.755 5.82 12.297 1 48.66 144 GLN B CA 1
ATOM 2305 C C . GLN B 1 144 ? -0.284 5.062 11.477 1 48.66 144 GLN B C 1
ATOM 2307 O O . GLN B 1 144 ? -1.405 4.84 11.938 1 48.66 144 GLN B O 1
ATOM 2312 N N . GLN B 1 145 ? -0.24 5.094 10.195 1 53.88 145 GLN B N 1
ATOM 2313 C CA . GLN B 1 145 ? -1.158 4.27 9.414 1 53.88 145 GLN B CA 1
ATOM 2314 C C . GLN B 1 145 ? -1.117 2.814 9.867 1 53.88 145 GLN B C 1
ATOM 2316 O O . GLN B 1 145 ? -0.039 2.24 10.031 1 53.88 145 GLN B O 1
ATOM 2321 N N . PRO B 1 146 ? -2.334 2.297 10.312 1 47.88 146 PRO B N 1
ATOM 2322 C CA . PRO B 1 146 ? -2.355 0.881 10.688 1 47.88 146 PRO B CA 1
ATOM 2323 C C . PRO B 1 146 ? -1.745 -0.02 9.617 1 47.88 146 PRO B C 1
ATOM 2325 O O . PRO B 1 146 ? -1.841 0.28 8.422 1 47.88 146 PRO B O 1
ATOM 2328 N N . ARG B 1 147 ? -0.857 -0.869 10.094 1 61.03 147 ARG B N 1
ATOM 2329 C CA . ARG B 1 147 ? -0.146 -1.797 9.219 1 61.03 147 ARG B CA 1
ATOM 2330 C C . ARG B 1 147 ? -0.791 -3.178 9.25 1 61.03 147 ARG B C 1
ATOM 2332 O O . ARG B 1 147 ? -1.304 -3.609 10.281 1 61.03 147 ARG B O 1
ATOM 2339 N N . THR B 1 148 ? -1.11 -3.615 8.125 1 64.94 148 THR B N 1
ATOM 2340 C CA . THR B 1 148 ? -1.65 -4.965 8.016 1 64.94 148 THR B CA 1
ATOM 2341 C C . THR B 1 148 ? -0.911 -5.758 6.938 1 64.94 148 THR B C 1
ATOM 2343 O O . THR B 1 148 ? -0.295 -5.172 6.043 1 64.94 148 THR B O 1
ATOM 2346 N N . ALA B 1 149 ? -0.763 -6.977 7.254 1 62.44 149 ALA B N 1
ATOM 2347 C CA . ALA B 1 149 ? -0.276 -7.914 6.246 1 62.44 149 ALA B CA 1
ATOM 2348 C C . ALA B 1 149 ? -1.308 -9.008 5.969 1 62.44 149 ALA B C 1
ATOM 2350 O O . ALA B 1 149 ? -2.113 -9.344 6.84 1 62.44 149 ALA B O 1
ATOM 2351 N N . MET B 1 150 ? -1.362 -9.344 4.852 1 66 150 MET B N 1
ATOM 2352 C CA . MET B 1 150 ? -2.197 -10.469 4.445 1 66 150 MET B CA 1
ATOM 2353 C C . MET B 1 150 ? -1.396 -11.469 3.611 1 66 150 MET B C 1
ATOM 2355 O O . MET B 1 150 ? -0.706 -11.078 2.666 1 66 150 MET B O 1
#